Protein AF-A0A7Z9HSD8-F1 (afdb_monomer)

Solvent-accessible surface area (backbone atoms only — not comparable to full-atom values): 14715 Å² total; per-residue (Å²): 132,84,89,69,62,47,42,47,72,35,82,66,38,63,72,46,55,29,37,80,50,47,73,32,98,46,68,43,71,36,50,70,45,74,65,29,54,50,47,52,54,48,45,49,54,34,2,29,61,64,78,43,50,24,56,64,39,77,41,57,84,61,34,58,54,60,69,38,80,35,88,89,81,57,62,58,36,58,29,53,58,43,56,58,50,32,56,53,51,49,47,68,61,46,62,85,36,48,80,34,59,42,41,44,55,55,52,51,52,50,50,15,35,52,38,47,39,61,38,50,79,84,80,49,79,54,44,30,20,42,36,40,58,81,85,39,64,69,57,74,45,55,76,36,62,91,82,28,46,66,52,35,73,71,27,55,68,29,37,50,51,26,22,55,41,66,91,85,61,82,54,67,68,57,47,56,42,20,72,73,77,66,40,53,41,81,40,49,56,68,55,48,14,29,32,80,56,76,90,74,43,80,68,49,85,41,62,66,46,71,52,40,46,55,85,67,82,47,77,25,42,84,92,58,75,93,82,81,75,90,82,64,73,89,81,41,97,44,71,70,56,42,56,53,50,52,53,52,45,52,53,52,50,52,57,76,75,108

pLDDT: mean 93.79, std 7.95, range [47.88, 98.62]

Foldseek 3Di:
DLQFADEDEFPQFQVAAFADQAEDPAEAEQAQDPVSLVVLLVQLVCSRRPVHHRYPHYHQPNHDAFQPFDPPPTDTAQRCVLSVQLSVQLCVLRVVRHRHTHHSLSVLLNVQSVQSSVPRDVPDAHQYEYEYAPPPPCLLCCCPCVVHVPSNVVGNVNYAYAYQDDPPPDCPVQVVSCVVPNDDHYDPLVPLQQDDDVVVGGDRPNVQFPAAGSVRPDRDHVPDDDQDDDDDPVVDPDPVRRVVVVVVSVVVSVVVVD

Sequence (258 aa):
MLGVGVAFDCEGAGQVYVKNAETAGYTHQVEDSKEGWVDLVRVLLEAYVGNGKRPANIDYSQIRPIGSTINTFGGIAPGPGPLIECVKNIDTILEPRIGERITSTDITDLMNVIGKCVVSGGVRRTAELALGKTDDEEYLELKDPKLHEQKLRDWRWASNNSVLADIGINYDSIGMQTAKNGEPGYFWLENARAYGRMKDGVNDLDAKVMGTNPCAEQSLESFEVCNLVETFPSLHETLDEYLRTLKFAYLYAKTVTL

Structure (mmCIF, N/CA/C/O backbone):
data_AF-A0A7Z9HSD8-F1
#
_entry.id   AF-A0A7Z9HSD8-F1
#
loop_
_atom_site.group_PDB
_atom_site.id
_atom_site.type_symbol
_atom_site.label_atom_id
_atom_site.label_alt_id
_atom_site.label_comp_id
_atom_site.label_asym_id
_atom_site.label_entity_id
_atom_site.label_seq_id
_atom_site.pdbx_PDB_ins_code
_atom_site.Cartn_x
_atom_site.Cartn_y
_atom_site.Cartn_z
_atom_site.occupancy
_atom_site.B_iso_or_equiv
_atom_site.auth_seq_id
_atom_site.auth_comp_id
_atom_site.auth_asym_id
_atom_site.auth_atom_id
_atom_site.pdbx_PDB_model_num
ATOM 1 N N . MET A 1 1 ? 6.031 -3.607 6.081 1.00 79.00 1 MET A N 1
ATOM 2 C CA . MET A 1 1 ? 7.090 -3.661 7.129 1.00 79.00 1 MET A CA 1
ATOM 3 C C . MET A 1 1 ? 8.435 -4.263 6.683 1.00 79.00 1 MET A C 1
ATOM 5 O O . MET A 1 1 ? 9.347 -4.318 7.499 1.00 79.00 1 MET A O 1
ATOM 9 N N . LEU A 1 2 ? 8.615 -4.664 5.416 1.00 83.88 2 LEU A N 1
ATOM 10 C CA . LEU A 1 2 ? 9.884 -5.223 4.905 1.00 83.88 2 LEU A CA 1
ATOM 11 C C . LEU A 1 2 ? 10.744 -4.205 4.132 1.00 83.88 2 LEU A C 1
ATOM 13 O O . LEU A 1 2 ? 11.612 -4.593 3.365 1.00 83.88 2 LEU A O 1
ATOM 17 N N . GLY A 1 3 ? 10.488 -2.904 4.296 1.00 82.69 3 GLY A N 1
ATOM 18 C CA . GLY A 1 3 ? 11.203 -1.865 3.543 1.00 82.69 3 GLY A CA 1
ATOM 19 C C . GLY A 1 3 ? 10.904 -1.859 2.039 1.00 82.69 3 GLY A C 1
ATOM 20 O O . GLY A 1 3 ? 11.720 -1.368 1.270 1.00 82.69 3 GLY A O 1
ATOM 21 N N . VAL A 1 4 ? 9.755 -2.404 1.635 1.00 86.94 4 VAL A N 1
ATOM 22 C CA . VAL A 1 4 ? 9.283 -2.449 0.245 1.00 86.94 4 VAL A CA 1
ATOM 23 C C . VAL A 1 4 ? 8.123 -1.481 0.042 1.00 86.94 4 VAL A C 1
ATOM 25 O O . VAL A 1 4 ? 7.392 -1.196 0.995 1.00 86.94 4 VAL A O 1
ATOM 28 N N . GLY A 1 5 ? 7.961 -1.001 -1.190 1.00 92.44 5 GLY A N 1
ATOM 29 C CA . GLY A 1 5 ? 6.752 -0.307 -1.620 1.00 92.44 5 GLY A CA 1
ATOM 30 C C . GLY A 1 5 ? 5.678 -1.286 -2.093 1.00 92.44 5 GLY A C 1
ATOM 31 O O . GLY A 1 5 ? 6.006 -2.379 -2.553 1.00 92.44 5 GLY A O 1
ATOM 32 N N . VAL A 1 6 ? 4.411 -0.899 -1.967 1.00 95.44 6 VAL A N 1
ATOM 33 C CA . VAL A 1 6 ? 3.248 -1.738 -2.294 1.00 95.44 6 VAL A CA 1
ATOM 34 C C . VAL A 1 6 ? 2.216 -0.898 -3.032 1.00 95.44 6 VAL A C 1
ATOM 36 O O . VAL A 1 6 ? 1.823 0.154 -2.538 1.00 95.44 6 VAL A O 1
ATOM 39 N N . ALA A 1 7 ? 1.759 -1.350 -4.197 1.00 97.38 7 ALA A N 1
ATOM 40 C CA . ALA A 1 7 ? 0.514 -0.832 -4.748 1.00 97.38 7 ALA A CA 1
ATOM 41 C C . ALA A 1 7 ? -0.651 -1.725 -4.321 1.00 97.38 7 ALA A C 1
ATOM 43 O O . ALA A 1 7 ? -0.469 -2.925 -4.104 1.00 97.38 7 ALA A O 1
ATOM 44 N N . PHE A 1 8 ? -1.835 -1.142 -4.214 1.00 98.19 8 PHE A N 1
ATOM 45 C CA . PHE A 1 8 ? -3.061 -1.851 -3.875 1.00 98.19 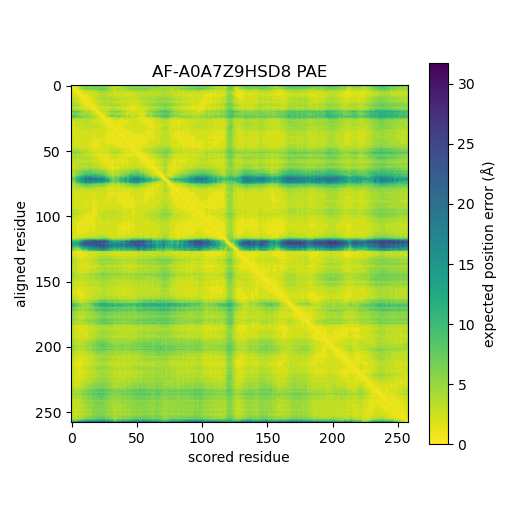8 PHE A CA 1
ATOM 46 C C . PHE A 1 8 ? -4.231 -1.283 -4.674 1.00 98.19 8 PHE A C 1
ATOM 48 O O . PHE A 1 8 ? -4.243 -0.097 -4.997 1.00 98.19 8 PHE A O 1
ATOM 55 N N . ASP A 1 9 ? -5.216 -2.122 -4.978 1.00 97.12 9 ASP A N 1
ATOM 56 C CA . ASP A 1 9 ? -6.464 -1.705 -5.612 1.00 97.12 9 ASP A CA 1
ATOM 57 C C . ASP A 1 9 ? -7.588 -1.461 -4.592 1.00 97.12 9 ASP A C 1
ATOM 59 O O . ASP A 1 9 ? -7.483 -1.798 -3.409 1.00 97.12 9 ASP A O 1
ATOM 63 N N . CYS A 1 10 ? -8.672 -0.851 -5.070 1.00 97.19 10 CYS A N 1
ATOM 64 C CA . CYS A 1 10 ? -9.888 -0.599 -4.301 1.00 97.19 10 CYS A CA 1
ATOM 65 C C . CYS A 1 10 ? -11.074 -1.490 -4.729 1.00 97.19 10 CYS A C 1
ATOM 67 O O . CYS A 1 10 ? -12.218 -1.157 -4.416 1.00 97.19 10 CYS A O 1
ATOM 69 N N . GLU A 1 11 ? -10.860 -2.619 -5.420 1.00 94.94 11 GLU A N 1
ATOM 70 C CA . GLU A 1 11 ? -11.948 -3.485 -5.926 1.00 94.94 11 GLU A CA 1
ATOM 71 C C . GLU A 1 11 ? -12.768 -4.148 -4.805 1.00 94.94 11 GLU A C 1
ATOM 73 O O . GLU A 1 11 ? -13.901 -4.587 -5.018 1.00 94.94 11 GLU A O 1
ATOM 78 N N . GLY A 1 12 ? -12.240 -4.164 -3.577 1.00 95.12 12 GLY A N 1
ATOM 79 C CA . GLY A 1 12 ? -12.982 -4.554 -2.375 1.00 95.12 12 GLY A CA 1
ATOM 80 C C . GLY A 1 12 ? -14.121 -3.597 -1.988 1.00 95.12 12 GLY A C 1
ATOM 81 O O . GLY A 1 12 ? -14.938 -3.941 -1.126 1.00 95.12 12 GLY A O 1
ATOM 82 N N . ALA A 1 13 ? -14.205 -2.411 -2.601 1.00 97.75 13 ALA A N 1
ATOM 83 C CA . ALA A 1 13 ? -15.258 -1.440 -2.330 1.00 97.75 13 ALA A CA 1
ATOM 84 C C . ALA A 1 13 ? -16.647 -2.055 -2.567 1.00 97.75 13 ALA A C 1
ATOM 86 O O . ALA A 1 13 ? -16.905 -2.755 -3.546 1.00 97.75 13 ALA A O 1
ATOM 87 N N . GLY A 1 14 ? -17.561 -1.823 -1.631 1.00 97.50 14 GLY A N 1
ATOM 88 C CA . GLY A 1 14 ? -18.915 -2.358 -1.667 1.00 97.50 14 GLY A CA 1
ATOM 89 C C . GLY A 1 14 ? -19.040 -3.835 -1.280 1.00 97.50 14 GLY A C 1
ATOM 90 O O . GLY A 1 14 ? -20.166 -4.296 -1.108 1.00 97.50 14 GLY A O 1
ATOM 91 N N . GLN A 1 15 ? -17.953 -4.594 -1.100 1.00 96.81 15 GLN A N 1
ATOM 92 C CA . GLN A 1 15 ? -18.040 -6.052 -0.919 1.00 96.81 15 GLN A CA 1
ATOM 93 C C . GLN A 1 15 ? -18.441 -6.470 0.502 1.00 96.81 15 GLN A C 1
ATOM 95 O O . GLN A 1 15 ? -19.193 -7.431 0.678 1.00 96.81 15 GLN A O 1
ATOM 100 N N . VAL A 1 16 ? -17.994 -5.734 1.524 1.00 96.38 16 VAL A N 1
ATOM 101 C CA . VAL A 1 16 ? -18.230 -6.072 2.937 1.00 96.38 16 VAL A CA 1
ATOM 102 C C . VAL A 1 16 ? -18.992 -4.974 3.671 1.00 96.38 16 VAL A C 1
ATOM 104 O O . VAL A 1 16 ? -18.810 -3.789 3.397 1.00 96.38 16 VAL A O 1
ATOM 107 N N . TYR A 1 17 ? -19.844 -5.383 4.615 1.00 97.94 17 TYR A N 1
ATOM 108 C CA . TYR A 1 17 ? -20.437 -4.478 5.599 1.00 97.94 17 TYR A CA 1
ATOM 109 C C . TYR A 1 17 ? -19.492 -4.315 6.780 1.00 97.94 17 TYR A C 1
ATOM 111 O O . TYR A 1 17 ? -19.031 -5.316 7.338 1.00 97.94 17 TYR A O 1
ATOM 119 N N . VAL A 1 18 ? -19.280 -3.073 7.202 1.00 98.31 18 VAL A N 1
ATOM 120 C CA . VAL A 1 18 ? -18.605 -2.785 8.463 1.00 98.31 18 VAL A CA 1
ATOM 121 C C . VAL A 1 18 ? -19.590 -3.061 9.594 1.00 98.31 18 VAL A C 1
ATOM 123 O O . VAL A 1 18 ? -20.719 -2.568 9.616 1.00 98.31 18 VAL A O 1
ATOM 126 N N . LYS A 1 19 ? -19.188 -3.906 10.532 1.00 97.44 19 LYS A N 1
ATOM 127 C CA . LYS A 1 19 ? -19.982 -4.329 11.681 1.00 97.44 19 LYS A CA 1
ATOM 128 C C . LYS A 1 19 ? -19.470 -3.653 12.939 1.00 97.44 19 LYS A C 1
ATOM 130 O O . LYS A 1 19 ? -18.294 -3.322 13.060 1.00 97.44 19 LYS A O 1
ATOM 135 N N . ASN A 1 20 ? -20.365 -3.515 13.910 1.00 96.38 20 ASN A N 1
ATOM 136 C CA . ASN A 1 20 ? -19.958 -3.164 15.258 1.00 96.38 20 ASN A CA 1
ATOM 137 C C . ASN A 1 20 ? -19.086 -4.293 15.829 1.00 96.38 20 ASN A C 1
ATOM 139 O O . ASN A 1 20 ? -19.559 -5.423 15.973 1.00 96.38 20 ASN A O 1
ATOM 143 N N . ALA A 1 21 ? -17.823 -3.996 16.123 1.00 93.62 21 ALA A N 1
ATOM 144 C CA . ALA A 1 21 ? -16.866 -4.980 16.600 1.00 93.62 21 ALA A CA 1
ATOM 145 C C . ALA A 1 21 ? -17.191 -5.389 18.048 1.00 93.62 21 ALA A C 1
ATOM 147 O O . ALA A 1 21 ? -16.989 -4.618 18.987 1.00 93.62 21 ALA A O 1
ATOM 148 N N . GLU A 1 22 ? -17.676 -6.617 18.251 1.00 94.81 22 GLU A N 1
ATOM 149 C CA . GLU A 1 22 ? -17.931 -7.131 19.599 1.00 94.81 22 GLU A CA 1
ATOM 150 C C . GLU A 1 22 ? -16.641 -7.170 20.422 1.00 94.81 22 GLU A C 1
ATOM 152 O O . GLU A 1 22 ? -15.632 -7.732 19.990 1.00 94.81 22 GLU A O 1
ATOM 157 N N . THR A 1 23 ? -16.681 -6.630 21.640 1.00 95.50 23 THR A N 1
ATOM 158 C CA . THR A 1 23 ? -15.547 -6.699 22.564 1.00 95.50 23 THR A CA 1
ATOM 159 C C . THR A 1 23 ? -15.421 -8.099 23.168 1.00 95.50 23 THR A C 1
ATOM 161 O O . THR A 1 23 ? -16.383 -8.689 23.662 1.00 95.50 23 THR A O 1
ATOM 164 N N . ALA A 1 24 ? -14.212 -8.643 23.143 1.00 95.12 24 ALA A N 1
ATOM 165 C CA . ALA A 1 24 ? -13.850 -9.901 23.766 1.00 95.12 24 ALA A CA 1
ATOM 166 C C . ALA A 1 24 ? -13.437 -9.701 25.228 1.00 95.12 24 ALA A C 1
ATOM 168 O O . ALA A 1 24 ? -12.957 -8.641 25.601 1.00 95.12 24 ALA A O 1
ATOM 169 N N . GLY A 1 25 ? -13.518 -10.749 26.049 1.00 96.44 25 GLY A N 1
ATOM 170 C CA . GLY A 1 25 ? -13.066 -10.705 27.447 1.00 96.44 25 GLY A CA 1
ATOM 171 C C . GLY A 1 25 ? -11.553 -10.868 27.658 1.00 96.44 25 GLY A C 1
ATOM 172 O O . GLY A 1 25 ? -11.140 -11.097 28.790 1.00 96.44 25 GLY A O 1
ATOM 173 N N . TYR A 1 26 ? -10.734 -10.822 26.601 1.00 97.19 26 TYR A N 1
ATOM 174 C CA . TYR A 1 26 ? -9.292 -11.084 26.674 1.00 97.19 26 TYR A CA 1
ATOM 175 C C . TYR A 1 26 ? -8.448 -9.842 26.357 1.00 97.19 26 TYR A C 1
ATOM 177 O O . TYR A 1 26 ? -8.906 -8.905 25.696 1.00 97.19 26 TYR A O 1
ATOM 185 N N . THR A 1 27 ? -7.194 -9.872 26.812 1.00 98.25 27 THR A N 1
ATOM 186 C CA . THR A 1 27 ? -6.146 -8.911 26.446 1.00 98.25 27 THR A CA 1
ATOM 187 C C . THR A 1 27 ? -5.282 -9.510 25.342 1.00 98.25 27 THR A C 1
ATOM 189 O O . THR A 1 27 ? -4.788 -10.625 25.497 1.00 98.25 27 THR A O 1
ATOM 192 N N . HIS A 1 28 ? -5.097 -8.790 24.239 1.00 98.25 28 HIS A N 1
ATOM 193 C CA . HIS A 1 28 ? -4.185 -9.192 23.170 1.00 98.25 28 HIS A CA 1
ATOM 194 C C . HIS A 1 28 ? -2.785 -8.655 23.468 1.00 98.25 28 HIS A C 1
ATOM 196 O O . HIS A 1 28 ? -2.592 -7.441 23.496 1.00 98.25 28 HIS A O 1
ATOM 202 N N . GLN A 1 29 ? -1.819 -9.538 23.704 1.00 98.50 29 GLN A N 1
ATOM 203 C CA . GLN A 1 29 ? -0.422 -9.150 23.881 1.00 98.50 29 GLN A CA 1
ATOM 204 C C . GLN A 1 29 ? 0.277 -9.109 22.525 1.00 98.50 29 GLN A C 1
ATOM 206 O O . GLN A 1 29 ? 0.301 -10.108 21.814 1.00 98.50 29 GLN A O 1
ATOM 211 N N . VAL A 1 30 ? 0.842 -7.955 22.177 1.00 98.25 30 VAL A N 1
ATOM 212 C CA . VAL A 1 30 ? 1.515 -7.753 20.892 1.00 98.25 30 VAL A CA 1
ATOM 213 C C . VAL A 1 30 ? 2.952 -8.238 20.995 1.00 98.25 30 VAL A C 1
ATOM 215 O O . VAL A 1 30 ? 3.726 -7.720 21.800 1.00 98.25 30 VAL A O 1
ATOM 218 N N . GLU A 1 31 ? 3.325 -9.206 20.165 1.00 97.19 31 GLU A N 1
ATOM 219 C CA . GLU A 1 31 ? 4.709 -9.672 20.086 1.00 97.19 31 GLU A CA 1
ATOM 220 C C . GLU A 1 31 ? 5.643 -8.586 19.519 1.00 97.19 31 GLU A C 1
ATOM 222 O O . GLU A 1 31 ? 5.265 -7.812 18.636 1.00 97.19 31 GLU A O 1
ATOM 227 N N . ASP A 1 32 ? 6.900 -8.554 19.979 1.00 94.25 32 ASP A N 1
ATOM 228 C CA . ASP A 1 32 ? 7.952 -7.656 19.468 1.00 94.25 32 ASP A CA 1
ATOM 229 C C . ASP A 1 32 ? 8.526 -8.132 18.123 1.00 94.25 32 ASP A C 1
ATOM 231 O O . ASP A 1 32 ? 9.725 -8.381 17.953 1.00 94.25 32 ASP A O 1
ATOM 235 N N . SER A 1 33 ? 7.636 -8.301 17.154 1.00 91.81 33 SER A N 1
ATOM 236 C CA . SER A 1 33 ? 7.922 -8.808 15.819 1.00 91.81 33 SER A CA 1
ATOM 237 C C . SER A 1 33 ? 7.069 -8.070 14.786 1.00 91.81 33 SER A C 1
ATOM 239 O O . SER A 1 33 ? 6.053 -7.452 15.109 1.00 91.81 33 SER A O 1
ATOM 241 N N . LYS A 1 34 ? 7.472 -8.123 13.511 1.00 90.38 34 LYS A N 1
ATOM 242 C CA . LYS A 1 34 ? 6.649 -7.542 12.430 1.00 90.38 34 LYS A CA 1
ATOM 243 C C . LYS A 1 34 ? 5.333 -8.305 12.336 1.00 90.38 34 LYS A C 1
ATOM 245 O O . LYS A 1 34 ? 4.287 -7.729 12.086 1.00 90.38 34 LYS A O 1
ATOM 250 N N . GLU A 1 35 ? 5.420 -9.605 12.550 1.00 94.62 35 GLU A N 1
ATOM 251 C CA . GLU A 1 35 ? 4.345 -10.572 12.497 1.00 94.62 35 GLU A CA 1
ATOM 252 C C . GLU A 1 35 ? 3.311 -10.287 13.600 1.00 94.62 35 GLU A C 1
ATOM 254 O O . GLU A 1 35 ? 2.126 -10.244 13.297 1.00 94.62 35 GLU A O 1
ATOM 259 N N . GLY A 1 36 ? 3.742 -9.946 14.821 1.00 96.44 36 GLY A N 1
ATOM 260 C CA . GLY A 1 36 ? 2.855 -9.514 15.908 1.00 96.44 36 GLY A CA 1
ATOM 261 C C . GLY A 1 36 ? 2.132 -8.197 15.617 1.00 96.44 36 GLY A C 1
ATOM 262 O O . GLY A 1 36 ? 0.947 -8.056 15.912 1.00 96.44 36 GLY A O 1
ATOM 263 N N . TRP A 1 37 ? 2.809 -7.241 14.971 1.00 95.88 37 TRP A N 1
ATOM 264 C CA . TRP A 1 37 ? 2.178 -5.993 14.525 1.00 95.88 37 TRP A CA 1
ATOM 265 C C . TRP A 1 37 ? 1.126 -6.249 13.433 1.00 95.88 37 TRP A C 1
ATOM 267 O O . TRP A 1 37 ? 0.039 -5.675 13.491 1.00 95.88 37 TRP A O 1
ATOM 277 N N . VAL A 1 38 ? 1.424 -7.121 12.457 1.00 96.50 38 VAL A N 1
ATOM 278 C CA . VAL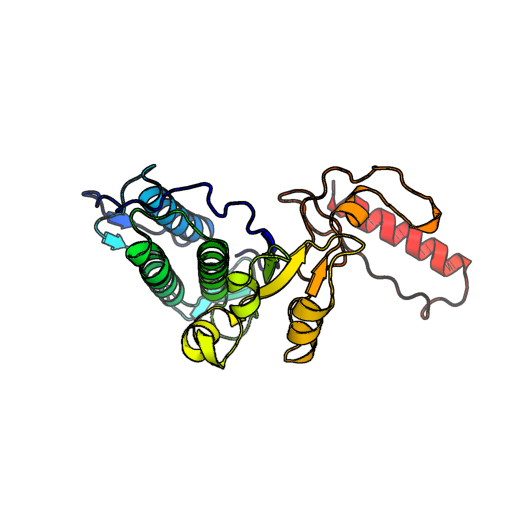 A 1 38 ? 0.450 -7.549 11.432 1.00 96.50 38 VAL A CA 1
ATOM 279 C C . VAL A 1 38 ? -0.732 -8.265 12.080 1.00 96.50 38 VAL A C 1
ATOM 281 O O . VAL A 1 38 ? -1.875 -8.000 11.710 1.00 96.50 38 VAL A O 1
ATOM 284 N N . ASP A 1 39 ? -0.473 -9.147 13.045 1.00 98.31 39 ASP A N 1
ATOM 285 C CA . ASP A 1 39 ? -1.513 -9.934 13.698 1.00 98.31 39 ASP A CA 1
ATOM 286 C C . ASP A 1 39 ? -2.517 -9.055 14.443 1.00 98.31 39 ASP A C 1
ATOM 288 O O . ASP A 1 39 ? -3.723 -9.244 14.289 1.00 98.31 39 ASP A O 1
ATOM 292 N N . LEU A 1 40 ? -2.041 -8.032 15.161 1.00 98.25 40 LEU A N 1
ATOM 293 C CA . LEU A 1 40 ? -2.927 -7.074 15.812 1.00 98.25 40 LEU A CA 1
ATOM 294 C C . LEU A 1 40 ? -3.842 -6.380 14.793 1.00 98.25 40 LEU A C 1
ATOM 296 O O . LEU A 1 40 ? -5.056 -6.366 14.980 1.00 98.25 40 LEU A O 1
ATOM 300 N N . VAL A 1 41 ? -3.283 -5.828 13.709 1.00 98.06 41 VAL A N 1
ATOM 301 C CA . VAL A 1 41 ? -4.077 -5.149 12.668 1.00 98.06 41 VAL A CA 1
ATOM 302 C C . VAL A 1 41 ? -5.110 -6.106 12.070 1.00 98.06 41 VAL A C 1
ATOM 304 O O . VAL A 1 41 ? -6.283 -5.751 11.965 1.00 98.06 41 VAL A O 1
ATOM 307 N N . ARG A 1 42 ? -4.710 -7.346 11.760 1.00 98.31 42 ARG A N 1
ATOM 308 C CA . ARG A 1 42 ? -5.610 -8.405 11.284 1.00 98.31 42 ARG A CA 1
ATOM 309 C C . ARG A 1 42 ? -6.757 -8.648 12.265 1.00 98.31 42 ARG A C 1
ATOM 311 O O . ARG A 1 42 ? -7.909 -8.624 11.852 1.00 98.31 42 ARG A O 1
ATOM 318 N N . VAL A 1 43 ? -6.469 -8.846 13.554 1.00 98.25 43 VAL A N 1
ATOM 319 C CA . VAL A 1 43 ? -7.487 -9.088 14.594 1.00 98.25 43 VAL A CA 1
ATOM 320 C C . VAL A 1 43 ? -8.511 -7.952 14.659 1.00 98.25 43 VAL A C 1
ATOM 322 O O . VAL A 1 43 ? -9.707 -8.219 14.796 1.00 98.25 43 VAL A O 1
ATOM 325 N N . LEU A 1 44 ? -8.069 -6.699 14.539 1.00 98.25 44 LEU A N 1
ATOM 326 C CA . LEU A 1 44 ? -8.967 -5.544 14.548 1.00 98.25 44 LEU A CA 1
ATOM 327 C C . LEU A 1 44 ? -9.862 -5.504 13.308 1.00 98.25 44 LEU A C 1
ATOM 329 O O . LEU A 1 44 ? -11.077 -5.364 13.443 1.00 98.25 44 LEU A O 1
ATOM 333 N N . LEU A 1 45 ? -9.287 -5.673 12.115 1.00 98.00 45 LEU A N 1
ATOM 334 C CA . LEU A 1 45 ? -10.046 -5.666 10.862 1.00 98.00 45 LEU A CA 1
ATOM 335 C C . LEU A 1 45 ? -11.049 -6.830 10.795 1.00 98.00 45 LEU A C 1
ATOM 337 O O . LEU A 1 45 ? -12.208 -6.613 10.446 1.00 98.00 45 LEU A O 1
ATOM 341 N N . GLU A 1 46 ? -10.655 -8.037 11.217 1.00 98.12 46 GLU A N 1
ATOM 342 C CA . GLU A 1 46 ? -11.545 -9.209 11.298 1.00 98.12 46 GLU A CA 1
ATOM 343 C C . GLU A 1 46 ? -12.731 -8.970 12.248 1.00 98.12 46 GLU A C 1
ATOM 345 O O . GLU A 1 46 ? -13.849 -9.429 11.992 1.00 98.12 46 GLU A O 1
ATOM 350 N N . ALA A 1 47 ? -12.527 -8.217 13.335 1.00 97.94 47 ALA A N 1
ATOM 351 C CA . ALA A 1 47 ? -13.609 -7.842 14.241 1.00 97.94 47 ALA A CA 1
ATOM 352 C C . ALA A 1 47 ? -14.621 -6.896 13.569 1.00 97.94 47 ALA A C 1
ATOM 354 O O . ALA A 1 47 ? -15.828 -7.098 13.713 1.00 97.94 47 ALA A O 1
ATOM 355 N N . TYR A 1 48 ? -14.153 -5.930 12.771 1.00 97.94 48 TYR A N 1
ATOM 356 C CA . TYR A 1 48 ? -15.015 -5.016 12.010 1.00 97.94 48 TYR A CA 1
ATOM 357 C C . TYR A 1 48 ? -15.762 -5.679 10.846 1.00 97.94 48 TYR A C 1
ATOM 359 O O . TYR A 1 48 ? -16.722 -5.103 10.346 1.00 97.94 48 TYR A O 1
ATOM 367 N N . VAL A 1 49 ? -15.408 -6.900 10.438 1.00 96.50 49 VAL A N 1
ATOM 368 C CA . VAL A 1 49 ? -16.203 -7.696 9.475 1.00 96.50 49 VAL A CA 1
ATOM 369 C C . VAL A 1 49 ? -16.975 -8.846 10.141 1.00 96.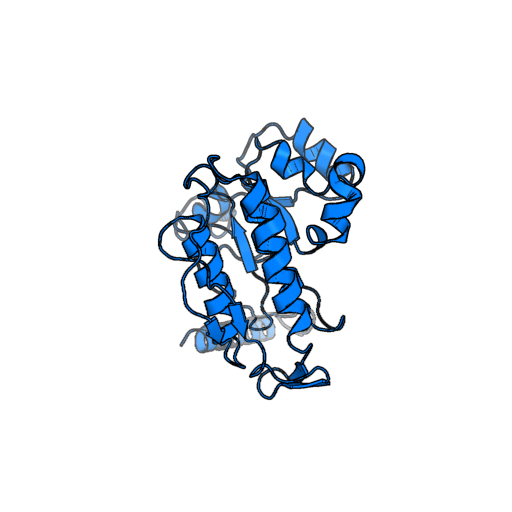50 49 VAL A C 1
ATOM 371 O O . VAL A 1 49 ? -17.749 -9.562 9.495 1.00 96.50 49 VAL A O 1
ATOM 374 N N . GLY A 1 50 ? -16.872 -8.972 11.468 1.00 95.69 50 GLY A N 1
ATOM 375 C CA . GLY A 1 50 ? -17.592 -9.950 12.291 1.00 95.69 50 GLY A CA 1
ATOM 376 C C . GLY A 1 50 ? -17.074 -11.382 12.184 1.00 95.69 50 GLY A C 1
ATOM 377 O O . GLY A 1 50 ? -17.826 -12.314 12.459 1.00 95.69 50 GLY A O 1
ATOM 378 N N . ASN A 1 51 ? -15.816 -11.551 11.789 1.00 96.44 51 ASN A N 1
ATOM 379 C CA . ASN A 1 51 ? -15.103 -12.830 11.793 1.00 96.44 51 ASN A CA 1
ATOM 380 C C . ASN A 1 51 ? -14.306 -13.044 13.091 1.00 96.44 51 ASN A C 1
ATOM 382 O O . ASN A 1 51 ? -13.669 -14.078 13.287 1.00 96.44 51 ASN A O 1
ATOM 386 N N . GLY A 1 52 ? -14.336 -12.066 13.993 1.00 95.69 52 GLY A N 1
ATOM 387 C CA . GLY A 1 52 ? -13.648 -12.109 15.269 1.00 95.69 52 GLY A CA 1
ATOM 388 C C . GLY A 1 52 ? -14.247 -11.127 16.264 1.00 95.69 52 GLY A C 1
ATOM 389 O O . GLY A 1 52 ? -15.260 -10.478 16.007 1.00 95.69 52 GLY A O 1
ATOM 390 N N . LYS A 1 53 ? -13.597 -11.029 17.421 1.00 96.88 53 LYS A N 1
ATOM 391 C CA . LYS A 1 53 ? -13.937 -10.066 18.466 1.00 96.88 53 LYS A CA 1
ATOM 392 C C . LYS A 1 53 ? -12.747 -9.164 18.724 1.00 96.88 53 LYS A C 1
ATOM 394 O O . LYS A 1 53 ? -11.610 -9.642 18.767 1.00 96.88 53 LYS A O 1
ATOM 399 N N . ARG A 1 54 ? -13.019 -7.885 18.954 1.00 97.19 54 ARG A N 1
ATOM 400 C CA . ARG A 1 54 ? -12.007 -6.902 19.323 1.00 97.19 54 ARG A CA 1
ATOM 401 C C . ARG A 1 54 ? -11.513 -7.193 20.746 1.00 97.19 54 ARG A C 1
ATOM 403 O O . ARG A 1 54 ? -12.351 -7.331 21.633 1.00 97.19 54 ARG A O 1
ATOM 410 N N . PRO A 1 55 ? -10.202 -7.275 21.013 1.00 97.69 55 PRO A N 1
ATOM 411 C CA . PRO A 1 55 ? -9.685 -7.441 22.373 1.00 97.69 55 PRO A CA 1
ATOM 412 C C . PRO A 1 55 ? -10.197 -6.342 23.320 1.00 97.69 55 PRO A C 1
ATOM 414 O O . PRO A 1 55 ? -10.304 -5.187 22.909 1.00 97.69 55 PRO A O 1
ATOM 417 N N . ALA A 1 56 ? -10.475 -6.668 24.589 1.00 96.94 56 ALA A N 1
ATOM 418 C CA . ALA A 1 56 ? -10.833 -5.653 25.591 1.00 96.94 56 ALA A CA 1
ATOM 419 C C . ALA A 1 56 ? -9.667 -4.703 25.869 1.00 96.94 56 ALA A C 1
ATOM 421 O O . ALA A 1 56 ? -9.868 -3.511 26.079 1.00 96.94 56 ALA A O 1
ATOM 422 N N . ASN A 1 57 ? -8.448 -5.243 25.868 1.00 97.69 57 ASN A N 1
ATOM 423 C CA . ASN A 1 57 ? -7.220 -4.482 26.041 1.00 97.69 57 ASN A CA 1
ATOM 424 C C . ASN A 1 57 ? -6.170 -4.967 25.043 1.00 97.69 57 ASN A C 1
ATOM 426 O O . ASN A 1 57 ? -6.172 -6.133 24.639 1.00 97.69 57 ASN A O 1
ATOM 430 N N . ILE A 1 58 ? -5.239 -4.083 24.699 1.00 98.44 58 ILE A N 1
ATOM 431 C CA . ILE A 1 58 ? -4.057 -4.416 23.905 1.00 98.44 58 ILE A CA 1
ATOM 432 C C . ILE A 1 58 ? -2.832 -4.124 24.773 1.00 98.44 58 ILE A C 1
ATOM 434 O O . ILE A 1 58 ? -2.656 -3.000 25.245 1.00 98.44 58 ILE A O 1
ATOM 438 N N . ASP A 1 59 ? -2.018 -5.146 25.018 1.00 98.25 59 ASP A N 1
ATOM 439 C CA . ASP A 1 59 ? -0.784 -5.062 25.792 1.00 98.25 59 ASP A CA 1
ATOM 440 C C . ASP A 1 59 ? 0.419 -4.915 24.850 1.00 98.25 59 ASP A C 1
ATOM 442 O O . ASP A 1 59 ? 0.795 -5.849 24.144 1.00 98.25 59 ASP A O 1
ATOM 446 N N . TYR A 1 60 ? 1.031 -3.730 24.864 1.00 98.06 60 TYR A N 1
ATOM 447 C CA . TYR A 1 60 ? 2.216 -3.389 24.070 1.00 98.06 60 TYR A CA 1
ATOM 448 C C . TYR A 1 60 ? 3.533 -3.577 24.844 1.00 98.06 60 TYR A C 1
ATOM 450 O O . TYR A 1 60 ? 4.587 -3.185 24.347 1.00 98.06 60 TYR A O 1
ATOM 458 N N . SER A 1 61 ? 3.497 -4.126 26.065 1.00 97.25 61 SER A N 1
ATOM 459 C CA . SER A 1 61 ? 4.652 -4.183 26.977 1.00 97.25 61 SER A CA 1
ATOM 460 C C . SER A 1 61 ? 5.849 -4.966 26.441 1.00 97.25 61 SER A C 1
ATOM 462 O O . SER A 1 61 ? 6.973 -4.719 26.874 1.00 97.25 61 SER A O 1
ATOM 464 N N . GLN A 1 62 ? 5.623 -5.893 25.507 1.00 96.62 62 GLN A N 1
ATOM 465 C CA . GLN A 1 62 ? 6.698 -6.665 24.889 1.00 96.62 62 GLN A CA 1
ATOM 466 C C . GLN A 1 62 ? 7.436 -5.878 23.802 1.00 96.62 62 GLN A C 1
ATOM 468 O O . GLN A 1 62 ? 8.598 -6.175 23.541 1.00 96.62 62 GLN A O 1
ATOM 473 N N . ILE A 1 63 ? 6.807 -4.866 23.191 1.00 95.44 63 ILE A N 1
ATOM 474 C CA . ILE A 1 63 ? 7.410 -4.099 22.096 1.00 95.44 63 ILE A CA 1
ATOM 475 C C . ILE A 1 63 ? 8.616 -3.320 22.613 1.00 95.44 63 ILE A C 1
ATOM 477 O O . ILE A 1 63 ? 8.523 -2.548 23.573 1.00 95.44 63 ILE A O 1
ATOM 481 N N . ARG A 1 64 ? 9.750 -3.473 21.925 1.00 93.69 64 ARG A N 1
ATOM 482 C CA . ARG A 1 64 ? 10.996 -2.790 22.282 1.00 93.69 64 ARG A CA 1
ATOM 483 C C . ARG A 1 64 ? 10.808 -1.267 22.329 1.00 93.69 64 ARG A C 1
ATOM 485 O O . ARG A 1 64 ? 10.108 -0.708 21.482 1.00 93.69 64 ARG A O 1
ATOM 492 N N . PRO A 1 65 ? 11.461 -0.559 23.265 1.00 93.44 65 PRO A N 1
ATOM 493 C CA . PRO A 1 65 ? 11.306 0.884 23.397 1.00 93.44 65 PRO A CA 1
ATOM 494 C C . PRO A 1 65 ? 11.889 1.646 22.201 1.00 93.44 65 PRO A C 1
ATOM 496 O O . PRO A 1 65 ? 12.702 1.123 21.428 1.00 93.44 65 PRO A O 1
ATOM 499 N N . ILE A 1 66 ? 11.500 2.917 22.080 1.00 91.12 66 ILE A N 1
ATOM 500 C CA . ILE A 1 66 ? 12.063 3.844 21.095 1.00 91.12 66 ILE A CA 1
ATOM 501 C C . ILE A 1 66 ? 13.591 3.919 21.218 1.00 91.12 66 ILE A C 1
ATOM 503 O O . ILE A 1 66 ? 14.135 3.950 22.320 1.00 91.12 66 ILE A O 1
ATOM 507 N N . GLY A 1 67 ? 14.288 3.927 20.083 1.00 87.56 67 GLY A N 1
ATOM 508 C CA . GLY A 1 67 ? 15.752 3.970 20.039 1.00 87.56 67 GLY A CA 1
ATOM 509 C C . GLY A 1 67 ? 16.435 2.598 20.080 1.00 87.56 67 GLY A C 1
ATOM 510 O O . GLY A 1 67 ? 17.631 2.526 19.812 1.00 87.56 67 GLY A O 1
ATOM 511 N N . SER A 1 68 ? 15.706 1.506 20.349 1.00 90.25 68 SER A N 1
ATOM 512 C CA . SER A 1 68 ? 16.269 0.144 20.313 1.00 90.25 68 SER A CA 1
ATOM 513 C C . SER A 1 68 ? 16.733 -0.244 18.908 1.00 90.25 68 SER A C 1
ATOM 515 O O . SER A 1 68 ? 16.085 0.104 17.925 1.00 90.25 68 SER A O 1
ATOM 517 N N . THR A 1 69 ? 17.799 -1.032 18.786 1.00 85.50 69 THR A N 1
ATOM 518 C CA . THR A 1 69 ? 18.316 -1.468 17.479 1.00 85.50 69 THR A CA 1
ATOM 519 C C . THR A 1 69 ? 17.353 -2.423 16.756 1.00 85.50 69 THR A C 1
ATOM 521 O O . THR A 1 69 ? 16.734 -3.304 17.365 1.00 85.50 69 THR A O 1
ATOM 524 N N . ILE A 1 70 ? 17.255 -2.291 15.430 1.00 81.94 70 ILE A N 1
ATOM 525 C CA . ILE A 1 70 ? 16.572 -3.255 14.555 1.00 81.94 70 ILE A CA 1
ATOM 526 C C . ILE A 1 70 ? 17.627 -4.126 13.859 1.00 81.94 70 ILE A C 1
ATOM 528 O O . ILE A 1 70 ? 18.314 -3.672 12.948 1.00 81.94 70 ILE A O 1
ATOM 532 N N . ASN A 1 71 ? 17.740 -5.392 14.272 1.00 74.81 71 ASN A N 1
ATOM 533 C CA . ASN A 1 71 ? 18.821 -6.287 13.831 1.00 74.81 71 ASN A CA 1
ATOM 534 C C . ASN A 1 71 ? 18.774 -6.656 12.339 1.00 74.81 71 ASN A C 1
ATOM 536 O O . ASN A 1 71 ? 19.815 -6.888 11.740 1.00 74.81 71 ASN A O 1
ATOM 540 N N . THR A 1 72 ? 17.585 -6.745 11.741 1.00 71.06 72 THR A N 1
ATOM 541 C CA . THR A 1 72 ? 17.411 -7.273 10.376 1.00 71.06 72 THR A CA 1
ATOM 542 C C . THR A 1 72 ? 17.555 -6.212 9.289 1.00 71.06 72 THR A C 1
ATOM 544 O O . THR A 1 72 ? 18.175 -6.465 8.266 1.00 71.06 72 THR A O 1
ATOM 547 N N . PHE A 1 73 ? 16.991 -5.024 9.511 1.00 65.50 73 PHE A N 1
ATOM 548 C CA . PHE A 1 73 ? 16.929 -3.939 8.521 1.00 65.50 73 PHE A CA 1
ATOM 549 C C . PHE A 1 73 ? 17.837 -2.748 8.853 1.00 65.50 73 PHE A C 1
ATOM 551 O O . PHE A 1 73 ? 17.845 -1.759 8.119 1.00 65.50 73 PHE A O 1
ATOM 558 N N . GLY A 1 74 ? 18.558 -2.808 9.976 1.00 69.69 74 GLY A N 1
ATOM 559 C CA . GLY A 1 74 ? 19.283 -1.665 10.519 1.00 69.69 74 GLY A CA 1
ATOM 560 C C . GLY A 1 74 ? 18.357 -0.530 10.983 1.00 69.69 74 GLY A C 1
ATOM 561 O O . GLY A 1 74 ? 17.149 -0.510 10.727 1.00 69.69 74 GLY A O 1
ATOM 562 N N . GLY A 1 75 ? 18.943 0.446 11.676 1.00 79.00 75 GLY A N 1
ATOM 563 C CA . GLY A 1 75 ? 18.231 1.598 12.230 1.00 79.00 75 GLY A CA 1
ATOM 564 C C . GLY A 1 75 ? 17.682 1.373 13.640 1.00 79.00 75 GLY A C 1
ATOM 565 O O . GLY A 1 75 ? 18.036 0.410 14.326 1.00 79.00 75 GLY A O 1
ATOM 566 N N . ILE A 1 76 ? 16.835 2.309 14.067 1.00 85.75 76 ILE A N 1
ATOM 567 C CA . ILE A 1 76 ? 16.264 2.373 15.414 1.00 85.75 76 ILE A CA 1
ATOM 568 C C . ILE A 1 76 ? 14.754 2.134 15.391 1.00 85.75 76 ILE A C 1
ATOM 570 O O . ILE A 1 76 ? 14.055 2.542 14.465 1.00 85.75 76 ILE A O 1
ATOM 574 N N . ALA A 1 77 ? 14.254 1.473 16.427 1.00 87.81 77 ALA A N 1
ATOM 575 C CA . ALA A 1 77 ? 12.845 1.194 16.620 1.00 87.81 77 ALA A CA 1
ATOM 576 C C . ALA A 1 77 ? 12.088 2.466 17.035 1.00 87.81 77 ALA A C 1
ATOM 578 O O . ALA A 1 77 ? 12.615 3.259 17.821 1.00 87.81 77 ALA A O 1
ATOM 579 N N . PRO A 1 78 ? 10.838 2.650 16.577 1.00 88.06 78 PRO A N 1
ATOM 580 C CA . PRO A 1 78 ? 9.992 3.768 17.003 1.00 88.06 78 PRO A CA 1
ATOM 581 C C . PRO A 1 78 ? 9.380 3.599 18.399 1.00 88.06 78 PRO A C 1
ATOM 583 O O . PRO A 1 78 ? 8.749 4.526 18.902 1.00 88.06 78 PRO A O 1
ATOM 586 N N . GLY A 1 79 ? 9.499 2.417 19.006 1.00 91.69 79 GLY A N 1
ATOM 587 C CA . GLY A 1 79 ? 8.636 2.030 20.119 1.00 91.69 79 GLY A CA 1
ATOM 588 C C . GLY A 1 79 ? 7.209 1.681 19.666 1.00 91.69 79 GLY A C 1
ATOM 589 O O . GLY A 1 79 ? 6.930 1.630 18.468 1.00 91.69 79 GLY A O 1
ATOM 590 N N . PRO A 1 80 ? 6.279 1.456 20.608 1.00 94.94 80 PRO A N 1
ATOM 591 C CA . PRO A 1 80 ? 4.902 1.054 20.297 1.00 94.94 80 PRO A CA 1
ATOM 592 C C . PRO A 1 80 ? 4.011 2.201 19.789 1.00 94.94 80 PRO A C 1
ATOM 594 O O . PRO A 1 80 ? 2.905 1.953 19.316 1.00 94.94 80 PRO A O 1
ATOM 597 N N . GLY A 1 81 ? 4.467 3.456 19.892 1.00 94.62 81 GLY A N 1
ATOM 598 C CA . GLY A 1 81 ? 3.674 4.658 19.607 1.00 94.62 81 GLY A CA 1
ATOM 599 C C . GLY A 1 81 ? 2.956 4.648 18.249 1.00 94.62 81 GLY A C 1
ATOM 600 O O . GLY A 1 81 ? 1.738 4.824 18.239 1.00 94.62 81 GLY A O 1
ATOM 601 N N . PRO A 1 82 ? 3.651 4.389 17.123 1.00 93.19 82 PRO A N 1
ATOM 602 C CA . PRO A 1 82 ? 3.006 4.346 15.811 1.00 93.19 82 PRO A CA 1
ATOM 603 C C . PRO A 1 82 ? 1.923 3.273 15.694 1.00 93.19 82 PRO A C 1
ATOM 605 O O . PRO A 1 82 ? 0.893 3.521 15.077 1.00 93.19 82 PRO A O 1
ATOM 608 N N . LEU A 1 83 ? 2.115 2.106 16.319 1.00 95.62 83 LEU A N 1
ATOM 609 C CA . LEU A 1 83 ? 1.110 1.043 16.306 1.00 95.62 83 LEU A CA 1
ATOM 610 C C . LEU A 1 83 ? -0.123 1.437 17.124 1.00 95.62 83 LEU A C 1
ATOM 612 O O . LEU A 1 83 ? -1.245 1.238 16.673 1.00 95.62 83 LEU A O 1
ATOM 616 N N . ILE A 1 84 ? 0.072 2.066 18.286 1.00 97.12 84 ILE A N 1
ATOM 617 C CA . ILE A 1 84 ? -1.029 2.604 19.100 1.00 97.12 84 ILE A CA 1
ATOM 618 C C . ILE A 1 84 ? -1.835 3.641 18.305 1.00 97.12 84 ILE A C 1
ATOM 620 O O . ILE A 1 84 ? -3.063 3.662 18.381 1.00 97.12 84 ILE A O 1
ATOM 624 N N . GLU A 1 85 ? -1.160 4.512 17.555 1.00 96.31 85 GLU A N 1
ATOM 625 C CA . GLU A 1 85 ? -1.814 5.499 16.692 1.00 96.31 85 GLU A CA 1
ATOM 626 C C . GLU A 1 85 ? -2.549 4.837 15.517 1.00 96.31 85 GLU A C 1
ATOM 628 O O . GLU A 1 85 ? -3.685 5.204 15.225 1.00 96.31 85 GLU A O 1
ATOM 633 N N . CYS A 1 86 ? -1.945 3.822 14.894 1.00 97.00 86 CYS A N 1
ATOM 634 C CA . CYS A 1 86 ? -2.556 3.024 13.832 1.00 97.00 86 CYS A CA 1
ATOM 635 C C . CYS A 1 86 ? -3.896 2.427 14.274 1.00 97.00 86 CYS A C 1
ATOM 637 O O . CYS A 1 86 ? -4.905 2.632 13.606 1.00 97.00 86 CYS A O 1
ATOM 639 N N . VAL A 1 87 ? -3.931 1.783 15.447 1.00 98.00 87 VAL A N 1
ATOM 640 C CA . VAL A 1 87 ? -5.161 1.219 16.026 1.00 98.00 87 VAL A CA 1
ATOM 641 C C . VAL A 1 87 ? -6.252 2.282 16.170 1.00 98.00 87 VAL A C 1
ATOM 643 O O . VAL A 1 87 ? -7.375 2.070 15.725 1.00 98.00 87 VAL A O 1
ATOM 646 N N . LYS A 1 88 ? -5.919 3.453 16.726 1.00 97.94 88 LYS A N 1
ATOM 647 C CA . LYS A 1 88 ? -6.886 4.551 16.896 1.00 97.94 88 LYS A CA 1
ATOM 648 C C . LYS A 1 88 ? -7.421 5.077 15.565 1.00 97.94 88 LYS A C 1
ATOM 650 O O . LYS A 1 88 ? -8.598 5.418 15.468 1.00 97.94 88 LYS A O 1
ATOM 655 N N . ASN A 1 89 ? -6.566 5.171 14.551 1.00 98.12 89 ASN A N 1
ATOM 656 C CA . ASN A 1 89 ? -6.966 5.667 13.239 1.00 98.12 89 ASN A CA 1
ATOM 657 C C . ASN A 1 89 ? -7.840 4.648 12.494 1.00 98.12 89 ASN A C 1
ATOM 659 O O . ASN A 1 89 ? -8.800 5.056 11.850 1.00 98.12 89 ASN A O 1
ATOM 663 N N . ILE A 1 90 ? -7.574 3.342 12.639 1.00 98.44 90 ILE A N 1
ATOM 664 C CA . ILE A 1 90 ? -8.468 2.283 12.139 1.00 98.44 90 ILE A CA 1
ATOM 665 C C . ILE A 1 90 ? -9.870 2.455 12.737 1.00 98.44 90 ILE A C 1
ATOM 667 O O . ILE A 1 90 ? -10.848 2.462 11.993 1.00 98.44 90 ILE A O 1
ATOM 671 N N . ASP A 1 91 ? -9.968 2.668 14.052 1.00 97.56 91 ASP A N 1
ATOM 672 C CA . ASP A 1 91 ? -11.256 2.887 14.724 1.00 97.56 91 ASP A CA 1
ATOM 673 C C . ASP A 1 91 ? -11.941 4.163 14.212 1.00 97.56 91 ASP A C 1
ATOM 675 O O . ASP A 1 91 ? -13.118 4.151 13.863 1.00 97.56 91 ASP A O 1
ATOM 679 N N . THR A 1 92 ? -11.174 5.249 14.072 1.00 97.88 92 THR A N 1
ATOM 680 C CA . THR A 1 92 ? -11.659 6.537 13.546 1.00 97.88 92 THR A CA 1
ATOM 681 C C . THR A 1 92 ? -12.238 6.409 12.134 1.00 97.88 92 THR A C 1
ATOM 683 O O . THR A 1 92 ? -13.188 7.115 11.795 1.00 97.88 92 THR A O 1
ATOM 686 N N . ILE A 1 93 ? -11.675 5.524 11.306 1.00 98.00 93 ILE A N 1
ATOM 687 C CA . ILE A 1 93 ? -12.160 5.258 9.949 1.00 98.00 93 ILE A CA 1
ATOM 688 C C . ILE A 1 93 ? -13.395 4.355 9.980 1.00 98.00 93 ILE A C 1
ATOM 690 O O . ILE A 1 93 ? -14.368 4.654 9.298 1.00 98.00 93 ILE A O 1
ATOM 694 N N . LEU A 1 94 ? -13.379 3.265 10.753 1.00 98.19 94 LEU A N 1
ATOM 695 C CA . LEU A 1 94 ? -14.384 2.202 10.644 1.00 98.19 94 LEU A CA 1
ATOM 696 C C . LEU A 1 94 ? -15.605 2.375 11.554 1.00 98.19 94 LEU A C 1
ATOM 698 O O . LEU A 1 94 ? -16.696 1.957 11.172 1.00 98.19 94 LEU A O 1
ATOM 702 N N . GLU A 1 95 ? -15.483 3.000 12.728 1.00 97.56 95 GLU A N 1
ATOM 703 C CA . GLU A 1 95 ? -16.631 3.208 13.627 1.00 97.56 95 GLU A CA 1
ATOM 704 C C . GLU A 1 95 ? -17.772 4.015 12.979 1.00 97.56 95 GLU A C 1
ATOM 706 O O . GLU A 1 95 ? -18.924 3.584 13.080 1.00 97.56 95 GLU A O 1
ATOM 711 N N . PRO A 1 96 ? -17.513 5.120 12.249 1.00 97.62 96 PRO A N 1
ATOM 712 C CA . PRO A 1 96 ? -18.575 5.857 11.564 1.00 97.62 96 PRO A CA 1
ATOM 713 C C . PRO A 1 96 ? -19.230 5.075 10.420 1.00 97.62 96 PRO A C 1
ATOM 715 O O . PRO A 1 96 ? -20.295 5.466 9.957 1.00 97.62 96 PRO A O 1
ATOM 718 N N . ARG A 1 97 ? -18.597 3.992 9.949 1.00 97.69 97 ARG A N 1
ATOM 719 C CA . ARG A 1 97 ? -19.067 3.172 8.824 1.00 97.69 97 ARG A CA 1
ATOM 720 C C . ARG A 1 97 ? -19.919 1.983 9.276 1.00 97.69 97 ARG A C 1
ATOM 722 O O . ARG A 1 97 ? -20.358 1.208 8.433 1.00 97.69 97 ARG A O 1
ATOM 729 N N . ILE A 1 98 ? -20.161 1.797 10.579 1.00 98.25 98 ILE A N 1
ATOM 730 C CA . ILE A 1 98 ? -20.942 0.662 11.097 1.00 98.25 98 ILE A CA 1
ATOM 731 C C . ILE A 1 98 ? -22.330 0.605 10.440 1.00 98.25 98 ILE A C 1
ATOM 733 O O . ILE A 1 98 ? -23.112 1.549 10.500 1.00 98.25 98 ILE A O 1
ATOM 737 N N . GLY A 1 99 ? -22.659 -0.553 9.867 1.00 98.00 99 GLY A N 1
ATOM 738 C CA . GLY A 1 99 ? -23.903 -0.794 9.136 1.00 98.00 99 GLY A CA 1
ATOM 739 C C . GLY A 1 99 ? -23.839 -0.413 7.656 1.00 98.00 99 GLY A C 1
ATOM 740 O O . GLY A 1 99 ? -24.735 -0.787 6.898 1.00 98.00 99 GLY A O 1
ATOM 741 N N . GLU A 1 100 ? -22.775 0.259 7.222 1.00 98.31 100 GLU A N 1
ATOM 742 C CA . GLU A 1 100 ? -22.537 0.626 5.831 1.00 98.31 100 GLU A CA 1
ATOM 743 C C . GLU A 1 100 ? -21.568 -0.342 5.147 1.00 98.31 100 GLU A C 1
ATOM 745 O O . GLU A 1 100 ? -20.894 -1.160 5.781 1.00 98.31 100 GLU A O 1
ATOM 750 N N . ARG A 1 101 ? -21.521 -0.272 3.815 1.00 98.06 101 ARG A N 1
ATOM 751 C CA . ARG A 1 101 ? -20.514 -0.989 3.032 1.00 98.06 101 ARG A CA 1
ATOM 752 C C . ARG A 1 101 ? -19.216 -0.188 3.001 1.00 98.06 101 ARG A C 1
ATOM 754 O O . ARG A 1 101 ? -19.252 1.043 2.955 1.00 98.06 101 ARG A O 1
ATOM 761 N N . ILE A 1 102 ? -18.092 -0.897 3.001 1.00 98.06 102 ILE A N 1
ATOM 762 C CA . ILE A 1 102 ? -16.771 -0.279 2.858 1.00 98.06 102 ILE A CA 1
ATOM 763 C C . ILE A 1 102 ? -16.656 0.426 1.500 1.00 98.06 102 ILE A C 1
ATOM 765 O O . ILE A 1 102 ? -17.142 -0.099 0.495 1.00 98.06 102 ILE A O 1
ATOM 769 N N . THR A 1 103 ? -16.030 1.597 1.450 1.00 98.44 103 THR A N 1
ATOM 770 C CA . THR A 1 103 ? -15.796 2.347 0.204 1.00 98.44 103 THR A CA 1
ATOM 771 C C . THR A 1 103 ? -14.335 2.268 -0.243 1.00 98.44 103 THR A C 1
ATOM 773 O O . THR A 1 103 ? -13.463 1.795 0.489 1.00 98.44 103 THR A O 1
ATOM 776 N N . SER A 1 104 ? -14.051 2.744 -1.453 1.00 98.31 104 SER A N 1
ATOM 777 C CA . SER A 1 104 ? -12.683 2.975 -1.938 1.00 98.31 104 SER A CA 1
ATOM 778 C C . SER A 1 104 ? -11.919 3.960 -1.043 1.00 98.31 104 SER A C 1
ATOM 780 O O . SER A 1 104 ? -10.740 3.741 -0.757 1.00 98.31 104 SER A O 1
ATOM 782 N N . THR A 1 105 ? -12.603 4.992 -0.531 1.00 98.25 105 THR A N 1
ATOM 783 C CA . THR A 1 105 ? -12.090 5.923 0.483 1.00 98.25 105 THR A CA 1
ATOM 784 C C . THR A 1 105 ? -11.645 5.195 1.738 1.00 98.25 105 THR A C 1
ATOM 786 O O . THR A 1 105 ? -10.522 5.410 2.187 1.00 98.25 105 THR A O 1
ATOM 789 N N . ASP A 1 106 ? -12.493 4.325 2.291 1.00 98.50 106 ASP A N 1
ATOM 790 C CA . ASP A 1 106 ? -12.186 3.588 3.518 1.00 98.50 106 ASP A CA 1
ATOM 791 C C . ASP A 1 106 ? -10.973 2.667 3.313 1.00 98.50 106 ASP A C 1
ATOM 793 O O . ASP A 1 106 ? -10.060 2.655 4.136 1.00 98.50 106 ASP A O 1
ATOM 797 N N . ILE A 1 107 ? -10.926 1.936 2.191 1.00 98.62 107 ILE A N 1
ATOM 798 C CA . ILE A 1 107 ? -9.798 1.057 1.833 1.00 98.62 107 ILE A CA 1
ATOM 799 C C . ILE A 1 107 ? -8.504 1.868 1.716 1.00 98.62 107 ILE A C 1
ATOM 801 O O . ILE A 1 107 ? -7.485 1.507 2.309 1.00 98.62 107 ILE A O 1
ATOM 805 N N . THR A 1 108 ? -8.554 2.991 0.999 1.00 98.50 108 THR A N 1
ATOM 806 C CA . THR A 1 108 ? -7.402 3.878 0.807 1.00 98.50 108 THR A CA 1
ATOM 807 C C . THR A 1 108 ? -6.943 4.491 2.130 1.00 98.50 108 THR A C 1
ATOM 809 O O . THR A 1 108 ? -5.747 4.508 2.416 1.00 98.50 108 THR A O 1
ATOM 812 N N . ASP A 1 109 ? -7.866 4.972 2.967 1.00 98.50 109 ASP A N 1
ATOM 813 C CA . ASP A 1 109 ? -7.561 5.536 4.286 1.00 98.50 109 ASP A CA 1
ATOM 814 C C . ASP A 1 109 ? -6.935 4.472 5.214 1.00 98.50 109 ASP A C 1
ATOM 816 O O . ASP A 1 109 ? -5.924 4.755 5.859 1.00 98.50 109 ASP A O 1
ATOM 820 N N . LEU A 1 110 ? -7.450 3.235 5.233 1.00 98.38 110 LEU A N 1
ATOM 821 C CA . LEU A 1 110 ? -6.884 2.131 6.022 1.00 98.38 110 LEU A CA 1
ATOM 822 C C . LEU A 1 110 ? -5.461 1.773 5.585 1.00 98.38 110 LEU A C 1
ATOM 824 O O . LEU A 1 110 ? -4.572 1.658 6.432 1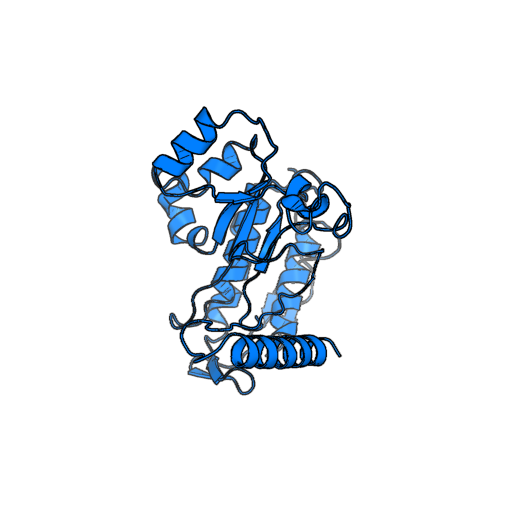.00 98.38 110 LEU A O 1
ATOM 828 N N . MET A 1 111 ? -5.232 1.625 4.279 1.00 97.94 111 MET A N 1
ATOM 829 C CA . MET A 1 111 ? -3.901 1.336 3.743 1.00 97.94 111 MET A CA 1
ATOM 830 C C . MET A 1 111 ? -2.921 2.464 4.072 1.00 97.94 111 MET A C 1
ATOM 832 O O . MET A 1 111 ? -1.860 2.198 4.624 1.00 97.94 111 MET A O 1
ATOM 836 N N . ASN A 1 112 ? -3.319 3.724 3.886 1.00 97.12 112 ASN A N 1
ATOM 837 C CA . ASN A 1 112 ? -2.504 4.888 4.238 1.00 97.12 112 ASN A CA 1
ATOM 838 C C . ASN A 1 112 ? -2.159 4.960 5.737 1.00 97.12 112 ASN A C 1
ATOM 840 O O . ASN A 1 112 ? -1.043 5.330 6.113 1.00 97.12 112 ASN A O 1
ATOM 844 N N . VAL A 1 113 ? -3.102 4.609 6.618 1.00 96.50 113 VAL A N 1
ATOM 845 C CA . VAL A 1 113 ? -2.863 4.520 8.068 1.00 96.50 113 VAL A CA 1
ATOM 846 C C . VAL A 1 113 ? -1.837 3.432 8.389 1.00 96.50 113 VAL A C 1
ATOM 848 O O . VAL A 1 113 ? -0.939 3.657 9.208 1.00 96.50 113 VAL A O 1
ATOM 851 N N . ILE A 1 114 ? -1.919 2.282 7.717 1.00 95.38 114 ILE A N 1
ATOM 852 C CA . ILE A 1 114 ? -0.936 1.202 7.843 1.00 95.38 114 ILE A CA 1
ATOM 853 C C . ILE A 1 114 ? 0.427 1.662 7.303 1.00 95.38 114 ILE A C 1
ATOM 855 O O . ILE A 1 114 ? 1.433 1.508 7.999 1.00 95.38 114 ILE A O 1
ATOM 859 N N . GLY A 1 115 ? 0.480 2.296 6.132 1.00 93.50 115 GLY A N 1
ATOM 860 C CA . GLY A 1 115 ? 1.692 2.875 5.553 1.00 93.50 115 GLY A CA 1
ATOM 861 C C . GLY A 1 115 ? 2.365 3.867 6.500 1.00 93.50 115 GLY A C 1
ATOM 862 O O . GLY A 1 115 ? 3.555 3.737 6.808 1.00 93.50 115 GLY A O 1
ATOM 863 N N . LYS A 1 116 ? 1.591 4.794 7.076 1.00 92.06 116 LYS A N 1
ATOM 864 C CA . LYS A 1 116 ? 2.050 5.724 8.119 1.00 92.06 116 LYS A CA 1
ATOM 865 C C . LYS A 1 116 ? 2.596 5.002 9.350 1.00 92.06 116 LYS A C 1
ATOM 867 O O . LYS A 1 116 ? 3.649 5.389 9.850 1.00 92.06 116 LYS A O 1
ATOM 872 N N . CYS A 1 117 ? 1.923 3.957 9.833 1.00 90.94 117 CYS A N 1
ATOM 873 C CA . CYS A 1 117 ? 2.387 3.166 10.978 1.00 90.94 117 CYS A CA 1
ATOM 874 C C . CYS A 1 117 ? 3.793 2.584 10.748 1.00 90.94 117 CYS A C 1
ATOM 876 O O . CYS A 1 117 ? 4.583 2.456 11.687 1.00 90.94 117 CYS A O 1
ATOM 878 N N . VAL A 1 118 ? 4.115 2.235 9.499 1.00 83.25 118 VAL A N 1
ATOM 879 C CA . VAL A 1 118 ? 5.418 1.682 9.102 1.00 83.25 118 VAL A CA 1
ATOM 880 C C . VAL A 1 118 ? 6.489 2.773 8.941 1.00 83.25 118 VAL A C 1
ATOM 882 O O . VAL A 1 118 ? 7.685 2.475 9.009 1.00 83.25 118 VAL A O 1
ATOM 885 N N . VAL A 1 119 ? 6.100 4.044 8.794 1.00 75.88 119 VAL A N 1
ATOM 886 C CA . VAL A 1 119 ? 7.004 5.204 8.731 1.00 75.88 119 VAL A CA 1
ATOM 887 C C . VAL A 1 119 ? 7.497 5.565 10.135 1.00 75.88 119 VAL A C 1
ATOM 889 O O . VAL A 1 119 ? 7.132 6.557 10.758 1.00 75.88 119 VAL A O 1
ATOM 892 N N . SER A 1 120 ? 8.373 4.726 10.674 1.00 58.12 120 SER A N 1
ATOM 893 C CA . SER A 1 120 ? 8.964 4.919 11.992 1.00 58.12 120 SER A CA 1
ATOM 894 C C . SER A 1 120 ? 10.171 5.865 11.951 1.00 58.12 120 SER A C 1
ATOM 896 O O . SER A 1 120 ? 11.234 5.495 11.447 1.00 58.12 120 SER A O 1
ATOM 898 N N . GLY A 1 121 ? 10.027 7.064 12.529 1.00 52.03 121 GLY A N 1
ATOM 899 C CA . GLY A 1 121 ? 11.145 7.936 12.927 1.00 52.03 121 GLY A CA 1
ATOM 900 C C . GLY A 1 121 ? 11.624 8.976 11.905 1.00 52.03 121 GLY A C 1
ATOM 901 O O . GLY A 1 121 ? 12.733 9.478 12.049 1.00 52.03 121 GLY A O 1
ATOM 902 N N . GLY A 1 122 ? 10.844 9.290 10.864 1.00 49.84 122 GLY A N 1
ATOM 903 C CA . GLY A 1 122 ? 11.173 10.360 9.903 1.00 49.84 122 GLY A CA 1
ATOM 904 C C . GLY A 1 122 ? 12.335 10.063 8.942 1.00 49.84 122 GLY A C 1
ATOM 905 O O . GLY A 1 122 ? 12.643 10.883 8.085 1.00 49.84 122 GLY A O 1
ATOM 906 N N . VAL A 1 123 ? 12.967 8.889 9.045 1.00 47.88 123 VAL A N 1
ATOM 907 C CA . VAL A 1 123 ? 14.072 8.471 8.159 1.00 47.88 123 VAL A CA 1
ATOM 908 C C . VAL A 1 123 ? 13.557 7.792 6.882 1.00 47.88 123 VAL A C 1
ATOM 910 O O . VAL A 1 123 ? 14.276 7.706 5.890 1.00 47.88 123 VAL A O 1
ATOM 913 N N . ARG A 1 124 ? 12.314 7.295 6.880 1.00 61.41 124 ARG A N 1
ATOM 914 C CA . ARG A 1 124 ? 11.761 6.476 5.792 1.00 61.41 124 ARG A CA 1
ATOM 915 C C . ARG A 1 124 ? 10.490 7.110 5.244 1.00 61.41 124 ARG A C 1
ATOM 917 O O . ARG A 1 124 ? 9.639 7.529 6.017 1.00 61.41 124 ARG A O 1
ATOM 924 N N . ARG A 1 125 ? 10.358 7.163 3.921 1.00 66.06 125 ARG A N 1
ATOM 925 C CA . ARG A 1 125 ? 9.086 7.459 3.254 1.00 66.06 125 ARG A CA 1
ATOM 926 C C . ARG A 1 125 ? 8.358 6.135 3.032 1.00 66.06 125 ARG A C 1
ATOM 928 O O . ARG A 1 125 ? 9.010 5.153 2.679 1.00 66.06 125 ARG A O 1
ATOM 935 N N . THR A 1 126 ? 7.051 6.097 3.277 1.00 76.00 126 THR A N 1
ATOM 936 C CA . THR A 1 126 ? 6.219 5.013 2.738 1.00 76.00 126 THR A CA 1
ATOM 937 C C . THR A 1 126 ? 6.192 5.142 1.215 1.00 76.00 126 THR A C 1
ATOM 939 O O . THR A 1 126 ? 6.441 6.222 0.672 1.00 76.00 126 THR A O 1
ATOM 942 N N . ALA A 1 127 ? 5.983 4.025 0.535 1.00 85.12 127 ALA A N 1
ATOM 943 C CA . ALA A 1 127 ? 5.937 3.951 -0.913 1.00 85.12 127 ALA A CA 1
ATOM 944 C C . ALA A 1 127 ? 4.689 3.159 -1.288 1.00 85.12 127 ALA A C 1
ATOM 946 O O . ALA A 1 127 ? 4.760 1.950 -1.504 1.00 85.12 127 ALA A O 1
ATOM 947 N N . GLU A 1 128 ? 3.547 3.840 -1.294 1.00 96.12 128 GLU A N 1
ATOM 948 C CA . GLU A 1 128 ? 2.266 3.245 -1.653 1.00 96.12 128 GLU A CA 1
ATOM 949 C C . GLU A 1 128 ? 1.688 3.881 -2.917 1.00 96.12 128 GLU A C 1
ATOM 951 O O . GLU A 1 128 ? 1.848 5.080 -3.163 1.00 96.12 128 GLU A O 1
ATOM 956 N N . LEU A 1 129 ? 1.009 3.059 -3.713 1.00 97.81 129 LEU A N 1
ATOM 957 C CA . LEU A 1 129 ? 0.212 3.495 -4.855 1.00 97.81 129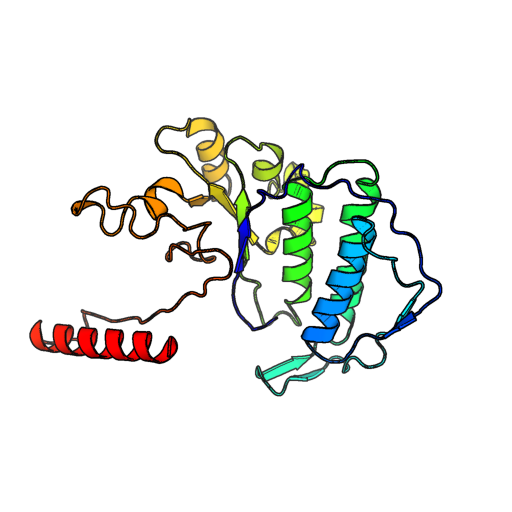 LEU A CA 1
ATOM 958 C C . LEU A 1 129 ? -1.194 2.911 -4.720 1.00 97.81 129 LEU A C 1
ATOM 960 O O . LEU A 1 129 ? -1.362 1.695 -4.768 1.00 97.81 129 LEU A O 1
ATOM 964 N N . ALA A 1 130 ? -2.190 3.770 -4.548 1.00 98.38 130 ALA A N 1
ATOM 965 C CA . ALA A 1 130 ? -3.586 3.361 -4.559 1.00 98.38 130 ALA A CA 1
ATOM 966 C C . ALA A 1 130 ? -4.086 3.328 -6.009 1.00 98.38 130 ALA A C 1
ATOM 968 O O . ALA A 1 130 ? -3.898 4.302 -6.738 1.00 98.38 130 ALA A O 1
ATOM 969 N N . LEU A 1 131 ? -4.742 2.243 -6.414 1.00 98.44 131 LEU A N 1
ATOM 970 C CA . LEU A 1 131 ? -5.391 2.084 -7.715 1.00 98.44 131 LEU A CA 1
ATOM 971 C C . LEU A 1 131 ? -6.913 2.122 -7.525 1.00 98.44 131 LEU A C 1
ATOM 973 O O . LEU A 1 131 ? -7.501 1.213 -6.936 1.00 98.44 131 LEU A O 1
ATOM 977 N N . GLY A 1 132 ? -7.542 3.200 -7.989 1.00 97.38 132 GLY A N 1
ATOM 978 C CA . GLY A 1 132 ? -8.992 3.402 -7.947 1.00 97.38 132 GLY A CA 1
ATOM 979 C C . GLY A 1 132 ? -9.644 3.384 -9.329 1.00 97.38 132 GLY A C 1
ATOM 980 O O . GLY A 1 132 ? -8.990 3.147 -10.348 1.00 97.38 132 GLY A O 1
ATOM 981 N N . LYS A 1 133 ? -10.951 3.652 -9.363 1.00 95.38 133 LYS A N 1
ATOM 982 C CA . LYS A 1 133 ? -11.745 3.695 -10.599 1.00 95.38 133 LYS A CA 1
ATOM 983 C C . LYS A 1 133 ? -11.821 5.110 -11.158 1.00 95.38 133 LYS A C 1
ATOM 985 O O . LYS A 1 133 ? -11.755 6.088 -10.419 1.00 95.38 133 LYS A O 1
ATOM 990 N N . THR A 1 134 ? -11.971 5.220 -12.475 1.00 94.19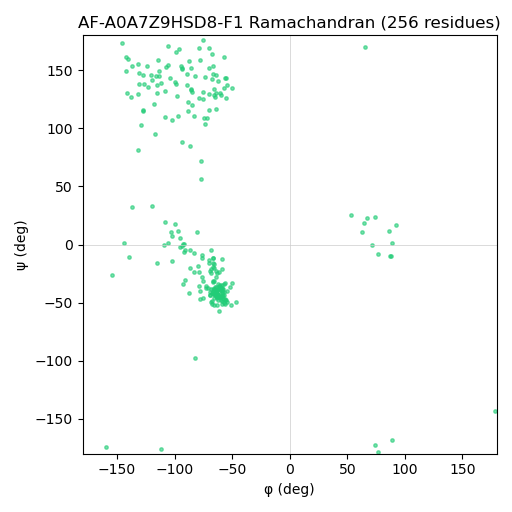 134 THR A N 1
ATOM 991 C CA . THR A 1 134 ? -12.076 6.513 -13.170 1.00 94.19 134 THR A CA 1
ATOM 992 C C . THR A 1 134 ? -13.378 7.260 -12.888 1.00 94.19 134 THR A C 1
ATOM 994 O O . THR A 1 134 ? -13.427 8.470 -13.085 1.00 94.19 134 THR A O 1
ATOM 997 N N . ASP A 1 135 ? -14.431 6.554 -12.480 1.00 92.19 135 ASP A N 1
ATOM 998 C CA . ASP A 1 135 ? -15.775 7.082 -12.219 1.00 92.19 135 ASP A CA 1
ATOM 999 C C . ASP A 1 135 ? -16.078 7.275 -10.722 1.00 92.19 135 ASP A C 1
ATOM 1001 O O . ASP A 1 135 ? -17.199 7.621 -10.353 1.00 92.19 135 ASP A O 1
ATOM 1005 N N . ASP A 1 136 ? -15.078 7.092 -9.858 1.00 94.44 136 ASP A N 1
ATOM 1006 C CA . ASP A 1 136 ? -15.193 7.272 -8.413 1.00 94.44 136 ASP A CA 1
ATOM 1007 C C . ASP A 1 136 ? -14.764 8.692 -8.008 1.00 94.44 136 ASP A C 1
ATOM 1009 O O . ASP A 1 136 ? -13.595 8.965 -7.725 1.00 94.44 136 ASP A O 1
ATOM 1013 N N . GLU A 1 137 ? -15.720 9.624 -8.020 1.00 92.06 137 GLU A N 1
ATOM 1014 C CA . GLU A 1 137 ? -15.475 11.038 -7.699 1.00 92.06 137 GLU A CA 1
ATOM 1015 C C . GLU A 1 137 ? -14.899 11.228 -6.287 1.00 92.06 137 GLU A C 1
ATOM 1017 O O . GLU A 1 137 ? -13.972 12.018 -6.105 1.00 92.06 137 GLU A O 1
ATOM 1022 N N . GLU A 1 138 ? -15.383 10.466 -5.299 1.00 93.69 138 GLU A N 1
ATOM 1023 C CA . GLU A 1 138 ? -14.906 10.564 -3.915 1.00 93.69 138 GLU A CA 1
ATOM 1024 C C . GLU A 1 138 ? -13.432 10.146 -3.816 1.00 93.69 138 GLU A C 1
ATOM 1026 O O . GLU A 1 138 ? -12.625 10.848 -3.199 1.00 93.69 138 GLU A O 1
ATOM 1031 N N . TYR A 1 139 ? -13.058 9.051 -4.488 1.00 95.75 139 TYR A N 1
ATOM 1032 C CA . TYR A 1 139 ? -11.674 8.591 -4.582 1.00 95.75 139 TYR A CA 1
ATOM 1033 C C . TYR A 1 139 ? -10.752 9.639 -5.231 1.00 95.75 139 TYR A C 1
ATOM 1035 O O . TYR A 1 139 ? -9.655 9.918 -4.730 1.00 95.75 139 TYR A O 1
ATOM 1043 N N . LEU A 1 140 ? -11.197 10.244 -6.336 1.00 94.00 140 LEU A N 1
ATOM 1044 C CA . LEU A 1 140 ? -10.437 11.255 -7.081 1.00 94.00 140 LEU A CA 1
ATOM 1045 C C . LEU A 1 140 ? -10.187 12.533 -6.266 1.00 94.00 140 LEU A C 1
ATOM 1047 O O . LEU A 1 140 ? -9.182 13.228 -6.465 1.00 94.00 140 LEU A O 1
ATOM 1051 N N . GLU A 1 141 ? -11.083 12.838 -5.332 1.00 93.31 141 GLU A N 1
ATOM 1052 C CA . GLU A 1 141 ? -11.018 14.017 -4.475 1.00 93.31 141 GLU A CA 1
ATOM 1053 C C . GLU A 1 141 ? -10.290 13.777 -3.148 1.00 93.31 141 GLU A C 1
ATOM 1055 O O . GLU A 1 141 ? -9.999 14.746 -2.446 1.00 93.31 141 GLU A O 1
ATOM 1060 N N . LEU A 1 142 ? -9.896 12.537 -2.815 1.00 94.94 142 LEU A N 1
ATOM 1061 C CA . LEU A 1 142 ? -9.300 12.177 -1.515 1.00 94.94 142 LEU A CA 1
ATOM 1062 C C . LEU A 1 142 ? -8.138 13.071 -1.079 1.00 94.94 142 LEU A C 1
ATOM 1064 O O . LEU A 1 142 ? -7.951 13.300 0.122 1.00 94.9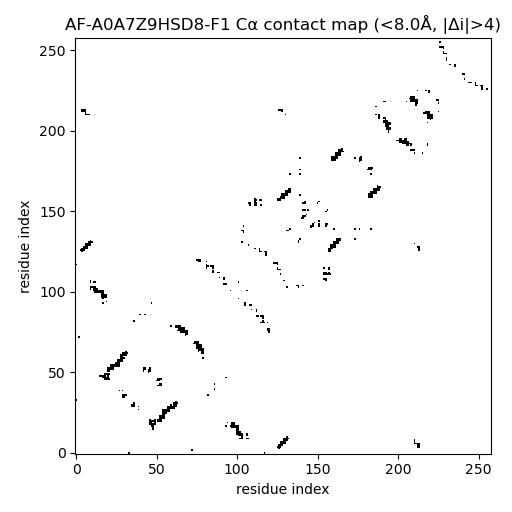4 142 LEU A O 1
ATOM 1068 N N . LYS A 1 143 ? -7.358 13.554 -2.048 1.00 93.81 143 LYS A N 1
ATOM 1069 C CA . LYS A 1 143 ? -6.166 14.382 -1.837 1.00 93.81 143 LYS A CA 1
ATOM 1070 C C . LYS A 1 143 ? -6.399 15.867 -2.134 1.00 93.81 143 LYS A C 1
ATOM 1072 O O . LYS A 1 143 ? -5.433 16.627 -2.163 1.00 93.81 143 LYS A O 1
ATOM 1077 N N . ASP A 1 144 ? -7.644 16.308 -2.329 1.00 92.38 144 ASP A N 1
ATOM 1078 C CA . ASP A 1 144 ? -7.964 17.732 -2.432 1.00 92.38 144 ASP A CA 1
ATOM 1079 C C . ASP A 1 144 ? -7.789 18.404 -1.052 1.00 92.38 144 ASP A C 1
ATOM 1081 O O . ASP A 1 144 ? -8.524 18.097 -0.104 1.00 92.38 144 ASP A O 1
ATOM 1085 N N . PRO A 1 145 ? -6.840 19.347 -0.903 1.00 91.50 145 PRO A N 1
ATOM 1086 C CA . PRO A 1 145 ? -6.590 20.006 0.373 1.00 91.50 145 PRO A CA 1
ATOM 1087 C C . PRO A 1 145 ? -7.766 20.868 0.850 1.00 91.50 145 PRO A C 1
ATOM 1089 O O . PRO A 1 145 ? -7.850 21.146 2.039 1.00 91.50 145 PRO A O 1
ATOM 1092 N N . LYS A 1 146 ? -8.684 21.294 -0.027 1.00 92.81 146 LYS A N 1
ATOM 1093 C CA . LYS A 1 146 ? -9.868 22.077 0.363 1.00 92.81 146 LYS A CA 1
ATOM 1094 C C . LYS A 1 146 ? -10.937 21.217 1.026 1.00 92.81 146 LYS A C 1
ATOM 1096 O O . LYS A 1 146 ? -11.667 21.719 1.875 1.00 92.81 146 LYS A O 1
ATOM 1101 N N . LEU A 1 147 ? -11.033 19.950 0.627 1.00 92.62 147 LEU A N 1
ATOM 1102 C CA . LEU A 1 147 ? -12.027 19.008 1.143 1.00 92.62 147 LEU A CA 1
ATOM 1103 C C . LEU A 1 147 ? -11.484 18.210 2.330 1.00 92.62 147 LEU A C 1
ATOM 1105 O O . LEU A 1 147 ? -12.223 17.878 3.258 1.00 92.62 147 LEU A O 1
ATOM 1109 N N . HIS A 1 148 ? -10.184 17.910 2.319 1.00 95.12 148 HIS A N 1
ATOM 1110 C CA . HIS A 1 148 ? -9.601 16.907 3.203 1.00 95.12 148 HIS A CA 1
ATOM 1111 C C . HIS A 1 148 ? -8.271 17.325 3.837 1.00 95.12 148 HIS A C 1
ATOM 1113 O O . HIS A 1 148 ? -7.441 16.462 4.114 1.00 95.12 148 HIS A O 1
ATOM 1119 N N . GLU A 1 149 ? -8.066 18.619 4.123 1.00 95.31 149 GLU A N 1
ATOM 1120 C CA . GLU A 1 149 ? -6.812 19.142 4.699 1.00 95.31 149 GLU A CA 1
ATOM 1121 C C . GLU A 1 149 ? -6.294 18.305 5.880 1.00 95.31 149 GLU A C 1
ATOM 1123 O O . GLU A 1 149 ? -5.127 17.912 5.906 1.00 95.31 149 GLU A O 1
ATOM 1128 N N . GLN A 1 150 ? -7.171 18.009 6.844 1.00 96.12 150 GLN A N 1
ATOM 1129 C CA . GLN A 1 150 ? -6.799 17.284 8.055 1.00 96.12 150 GLN A CA 1
ATOM 1130 C C . GLN A 1 150 ? -6.373 15.844 7.737 1.00 96.12 150 GLN A C 1
ATOM 1132 O O . GLN A 1 150 ? -5.258 15.452 8.065 1.00 96.12 150 GLN A O 1
ATOM 1137 N N . LYS A 1 151 ? -7.198 15.081 7.004 1.00 96.06 151 LYS A N 1
ATOM 1138 C CA . LYS A 1 151 ? -6.869 13.698 6.612 1.00 96.06 151 LYS A CA 1
ATOM 1139 C C . LYS A 1 151 ? -5.627 13.624 5.715 1.00 96.06 151 LYS A C 1
ATOM 1141 O O . LYS A 1 151 ? -4.856 12.670 5.815 1.00 96.06 151 LYS A O 1
ATOM 1146 N N . LEU A 1 152 ? -5.408 14.631 4.866 1.00 95.00 152 LEU A N 1
ATOM 1147 C CA . LEU A 1 152 ? -4.219 14.741 4.021 1.00 95.00 152 LEU A CA 1
ATOM 1148 C C . LEU A 1 152 ? -2.943 14.918 4.838 1.00 95.00 152 LEU A C 1
ATOM 1150 O O . LEU A 1 152 ? -1.935 14.310 4.496 1.00 95.00 152 LEU A O 1
ATOM 1154 N N . ARG A 1 153 ? -2.986 15.694 5.925 1.00 93.12 153 ARG A N 1
ATOM 1155 C CA . ARG A 1 153 ? -1.870 15.816 6.878 1.00 93.12 153 ARG A CA 1
ATOM 1156 C C . ARG A 1 153 ? -1.715 14.565 7.736 1.00 93.12 153 ARG A C 1
ATOM 1158 O O . ARG A 1 153 ? -0.590 14.159 8.022 1.00 93.12 153 ARG A O 1
ATOM 1165 N N . ASP A 1 154 ? -2.829 13.955 8.125 1.00 94.00 154 ASP A N 1
ATOM 1166 C CA . ASP A 1 154 ? -2.814 12.855 9.077 1.00 94.00 154 ASP A CA 1
ATOM 1167 C C . ASP A 1 154 ? -2.320 11.557 8.454 1.00 94.00 154 ASP A C 1
ATOM 1169 O O . ASP A 1 154 ? -1.472 10.921 9.074 1.00 94.00 154 ASP A O 1
ATOM 1173 N N . TRP A 1 155 ? -2.789 11.166 7.263 1.00 95.31 155 TRP A N 1
ATOM 1174 C CA . TRP A 1 155 ? -2.365 9.911 6.623 1.00 95.31 155 TRP A CA 1
ATOM 1175 C C . TRP A 1 155 ? -2.464 9.863 5.092 1.00 95.31 155 TRP A C 1
ATOM 1177 O O . TRP A 1 155 ? -1.683 9.130 4.499 1.00 95.31 155 TRP A O 1
ATOM 1187 N N . ARG A 1 156 ? -3.337 10.620 4.402 1.00 96.31 156 ARG A N 1
ATOM 1188 C CA . ARG A 1 156 ? -3.525 10.459 2.932 1.00 96.31 156 ARG A CA 1
ATOM 1189 C C . ARG A 1 156 ? -2.326 10.886 2.076 1.00 96.31 156 ARG A C 1
ATOM 1191 O O . ARG A 1 156 ? -2.336 10.705 0.865 1.00 96.31 156 ARG A O 1
ATOM 1198 N N . TRP A 1 157 ? -1.284 11.443 2.688 1.00 94.00 157 TRP A N 1
ATOM 1199 C CA . TRP A 1 157 ? 0.017 11.657 2.051 1.00 94.00 157 TRP A CA 1
ATOM 1200 C C . TRP A 1 157 ? 0.789 10.351 1.794 1.00 94.00 157 TRP A C 1
ATOM 1202 O O . TRP A 1 157 ? 1.771 10.374 1.055 1.00 94.00 157 TRP A O 1
ATOM 1212 N N . ALA A 1 158 ? 0.393 9.243 2.430 1.00 94.56 158 ALA A N 1
ATOM 1213 C CA . ALA A 1 158 ? 1.125 7.979 2.421 1.00 94.56 158 ALA A CA 1
ATOM 1214 C C . ALA A 1 158 ? 1.145 7.274 1.052 1.00 94.56 158 ALA A C 1
ATOM 1216 O O . ALA A 1 158 ? 2.100 6.552 0.762 1.00 94.56 158 ALA A O 1
ATOM 1217 N N . SER A 1 159 ? 0.168 7.546 0.188 1.00 96.12 159 SER A N 1
ATOM 1218 C CA . SER A 1 159 ? 0.110 7.017 -1.175 1.00 96.12 159 SER A CA 1
ATOM 1219 C C . SER A 1 159 ? 0.002 8.115 -2.227 1.00 96.12 159 SER A C 1
ATOM 1221 O O . SER A 1 159 ? -0.506 9.216 -1.985 1.00 96.12 159 SER A O 1
ATOM 1223 N N . ASN A 1 160 ? 0.476 7.791 -3.428 1.00 96.31 160 ASN A N 1
ATOM 1224 C CA . ASN A 1 160 ? 0.005 8.436 -4.650 1.00 96.31 160 ASN A CA 1
ATOM 1225 C C . ASN A 1 160 ? -1.195 7.660 -5.195 1.00 96.31 160 ASN A C 1
ATOM 1227 O O . ASN A 1 160 ? -1.261 6.439 -5.061 1.00 96.31 160 ASN A O 1
ATOM 1231 N N . ASN A 1 161 ? -2.135 8.365 -5.806 1.00 97.00 161 ASN A N 1
ATOM 1232 C CA . ASN A 1 161 ? -3.386 7.807 -6.291 1.00 97.00 161 ASN A CA 1
ATOM 1233 C C . ASN A 1 161 ? -3.352 7.765 -7.817 1.00 97.00 161 ASN A C 1
ATOM 1235 O O . ASN A 1 161 ? -2.997 8.738 -8.484 1.00 97.00 161 ASN A O 1
ATOM 1239 N N . SER A 1 162 ? -3.715 6.624 -8.383 1.00 97.50 162 SER A N 1
ATOM 1240 C CA . SER A 1 162 ? -3.848 6.422 -9.821 1.00 97.50 162 SER A CA 1
ATOM 1241 C C . SER A 1 162 ? -5.166 5.737 -10.134 1.00 97.50 162 SER A C 1
ATOM 1243 O O . SER A 1 162 ? -5.737 5.044 -9.297 1.00 97.50 162 SER A O 1
ATOM 1245 N N . VAL A 1 163 ? -5.653 5.928 -11.353 1.00 97.00 163 VAL A N 1
ATOM 1246 C CA . VAL A 1 163 ? -6.858 5.258 -11.839 1.00 97.00 163 VAL A CA 1
ATOM 1247 C C . VAL A 1 163 ? -6.510 4.124 -12.790 1.00 97.00 163 VAL A C 1
ATOM 1249 O O . VAL A 1 163 ? -5.588 4.239 -13.605 1.00 97.00 163 VAL A O 1
ATOM 1252 N N . LEU A 1 164 ? -7.281 3.043 -12.702 1.00 96.62 164 LEU A N 1
ATOM 1253 C CA . LEU A 1 164 ? -7.325 2.004 -13.724 1.00 96.62 164 LEU A CA 1
ATOM 1254 C C . LEU A 1 164 ? -8.089 2.565 -14.926 1.00 96.62 164 LEU A C 1
ATOM 1256 O O . LEU A 1 164 ? -9.304 2.733 -14.873 1.00 96.62 164 LEU A O 1
ATOM 1260 N N . ALA A 1 165 ? -7.352 2.939 -15.969 1.00 94.69 165 ALA A N 1
ATOM 1261 C CA . ALA A 1 165 ? -7.881 3.659 -17.118 1.00 94.69 165 ALA A CA 1
ATOM 1262 C C . ALA A 1 165 ? -8.151 2.725 -18.300 1.00 94.69 165 ALA A C 1
ATOM 1264 O O . ALA A 1 165 ? -7.314 1.888 -18.643 1.00 94.69 165 ALA A O 1
ATOM 1265 N N . ASP A 1 166 ? -9.265 2.957 -18.993 1.00 92.62 166 ASP A N 1
ATOM 1266 C CA . ASP A 1 166 ? -9.541 2.327 -20.282 1.00 92.62 166 ASP A CA 1
ATOM 1267 C C . ASP A 1 166 ? -9.096 3.219 -21.453 1.00 92.62 166 ASP A C 1
ATOM 1269 O O . ASP A 1 166 ? -9.042 4.457 -21.384 1.00 92.62 166 ASP A O 1
ATOM 1273 N N . ILE A 1 167 ? -8.787 2.594 -22.590 1.00 91.25 167 ILE A N 1
ATOM 1274 C CA . ILE A 1 167 ? -8.571 3.340 -23.832 1.00 91.25 167 ILE A CA 1
ATOM 1275 C C . ILE A 1 167 ? -9.892 4.007 -24.232 1.00 91.25 167 ILE A C 1
ATOM 1277 O O . ILE A 1 167 ? -10.911 3.344 -24.401 1.00 91.25 167 ILE A O 1
ATOM 1281 N N . GLY A 1 168 ? -9.856 5.323 -24.453 1.00 88.88 168 GLY A N 1
ATOM 1282 C CA . GLY A 1 168 ? -11.014 6.074 -24.944 1.00 88.88 168 GLY A CA 1
ATOM 1283 C C . GLY A 1 168 ? -11.990 6.564 -23.871 1.00 88.88 168 GLY A C 1
ATOM 1284 O O . GLY A 1 168 ? -13.062 7.046 -24.235 1.00 88.88 168 GLY A O 1
ATOM 1285 N N . ILE A 1 169 ? -11.635 6.498 -22.582 1.00 89.06 169 ILE A N 1
ATOM 1286 C CA . ILE A 1 169 ? -12.376 7.217 -21.532 1.00 89.06 169 ILE A CA 1
ATOM 1287 C C . ILE A 1 169 ? -12.430 8.725 -21.810 1.00 89.06 169 ILE A C 1
ATOM 1289 O O . ILE A 1 169 ? -11.627 9.271 -22.572 1.00 89.06 169 ILE A O 1
ATOM 1293 N N . ASN A 1 170 ? -13.366 9.419 -21.162 1.00 89.31 170 ASN A N 1
ATOM 1294 C CA . ASN A 1 170 ? -13.357 10.876 -21.160 1.00 89.31 170 ASN A CA 1
ATOM 1295 C C . ASN A 1 170 ? -12.246 11.388 -20.231 1.00 89.31 170 ASN A C 1
ATOM 1297 O O . ASN A 1 170 ? -12.356 11.293 -19.010 1.00 89.31 170 ASN A O 1
ATOM 1301 N N . TYR A 1 171 ? -11.193 11.951 -20.819 1.00 91.56 171 TYR A N 1
ATOM 1302 C CA . TYR A 1 171 ? -10.046 12.476 -20.080 1.00 91.56 171 TYR A CA 1
ATOM 1303 C C . TYR A 1 171 ? -10.255 13.895 -19.538 1.00 91.56 171 TYR A C 1
ATOM 1305 O O . TYR A 1 171 ? -9.403 14.370 -18.793 1.00 91.56 171 TYR A O 1
ATOM 1313 N N . ASP A 1 172 ? -11.348 14.585 -19.877 1.00 91.31 172 ASP A N 1
ATOM 1314 C CA . ASP A 1 172 ? -11.520 15.997 -19.520 1.00 91.31 172 ASP A CA 1
ATOM 1315 C C . ASP A 1 172 ? -11.566 16.203 -17.998 1.00 91.31 172 ASP A C 1
ATOM 1317 O O . ASP A 1 172 ? -10.801 17.001 -17.456 1.00 91.31 172 ASP A O 1
ATOM 1321 N N . SER A 1 173 ? -12.418 15.462 -17.281 1.00 86.62 173 SER A N 1
ATOM 1322 C CA . SER A 1 173 ? -12.586 15.617 -15.828 1.00 86.62 173 SER A CA 1
ATOM 1323 C C . SER A 1 173 ? -11.340 15.183 -15.050 1.00 86.62 173 SER A C 1
ATOM 1325 O O . SER A 1 173 ? -10.803 15.948 -14.245 1.00 86.62 173 SER A O 1
ATOM 1327 N N . ILE A 1 174 ? -10.846 13.977 -15.326 1.00 91.00 174 ILE A N 1
ATOM 1328 C CA . ILE A 1 174 ? -9.669 13.394 -14.667 1.00 91.00 174 ILE A CA 1
ATOM 1329 C C . ILE A 1 174 ? -8.388 14.159 -15.017 1.00 91.00 174 ILE A C 1
ATOM 1331 O O . ILE A 1 174 ? -7.580 14.441 -14.136 1.00 91.00 174 ILE A O 1
ATOM 1335 N N . GLY A 1 175 ? -8.241 14.610 -16.265 1.00 92.75 175 GLY A N 1
ATOM 1336 C CA . GLY A 1 175 ? -7.113 15.421 -16.711 1.00 92.75 175 GLY A CA 1
ATOM 1337 C C . GLY A 1 175 ? -7.119 16.817 -16.092 1.00 92.75 175 GLY A C 1
ATOM 1338 O O . GLY A 1 175 ? -6.062 17.316 -15.700 1.00 92.75 175 GLY A O 1
ATOM 1339 N N . MET A 1 176 ? -8.295 17.438 -15.924 1.00 90.50 176 MET A N 1
ATOM 1340 C CA . MET A 1 176 ? -8.426 18.688 -15.166 1.00 90.50 176 MET A CA 1
ATOM 1341 C C . MET A 1 176 ? -8.009 18.518 -13.705 1.00 90.50 176 MET A C 1
ATOM 1343 O O . MET A 1 176 ? -7.431 19.445 -13.138 1.00 90.50 176 MET A O 1
ATOM 1347 N N . GLN A 1 177 ? -8.283 17.365 -13.093 1.00 88.56 177 GLN A N 1
ATOM 1348 C CA . GLN A 1 177 ? -7.820 17.065 -11.741 1.00 88.56 177 GLN A CA 1
ATOM 1349 C C . GLN A 1 177 ? -6.295 16.884 -11.706 1.00 88.56 177 GLN A C 1
ATOM 1351 O O . GLN A 1 177 ? -5.634 17.605 -10.955 1.00 88.56 177 GLN A O 1
ATOM 1356 N N . THR A 1 178 ? -5.727 16.068 -12.605 1.00 93.12 178 THR A N 1
ATOM 1357 C CA . THR A 1 178 ? -4.268 15.892 -12.747 1.00 93.12 178 THR A CA 1
ATOM 1358 C C . THR A 1 178 ? -3.557 17.228 -12.947 1.00 93.12 178 THR A C 1
ATOM 1360 O O . THR A 1 178 ? -2.511 17.472 -12.351 1.00 93.12 178 THR A O 1
ATOM 1363 N N . ALA A 1 179 ? -4.133 18.147 -13.723 1.00 92.88 179 ALA A N 1
ATOM 1364 C CA . ALA A 1 179 ? -3.551 19.466 -13.952 1.00 92.88 179 ALA A CA 1
ATOM 1365 C C . ALA A 1 179 ? -3.465 20.342 -12.685 1.00 92.88 179 ALA A C 1
ATOM 1367 O O . ALA A 1 179 ? -2.639 21.256 -12.641 1.00 92.88 179 ALA A O 1
ATOM 1368 N N . LYS A 1 180 ? -4.288 20.095 -11.654 1.00 88.94 180 LYS A N 1
ATOM 1369 C CA . LYS A 1 180 ? -4.267 20.880 -10.406 1.00 88.94 180 LYS A CA 1
ATOM 1370 C C . LYS A 1 180 ? -3.111 20.495 -9.486 1.00 88.94 180 LYS A C 1
ATOM 1372 O O . LYS A 1 180 ? -2.554 21.379 -8.838 1.00 88.94 180 LYS A O 1
ATOM 1377 N N . ASN A 1 181 ? -2.797 19.204 -9.362 1.00 86.44 181 ASN A N 1
ATOM 1378 C CA . ASN A 1 181 ? -1.882 18.706 -8.323 1.00 86.44 181 ASN A CA 1
ATOM 1379 C C . ASN A 1 181 ? -0.977 17.532 -8.752 1.00 86.44 181 ASN A C 1
ATOM 1381 O O . ASN A 1 181 ? -0.185 17.069 -7.935 1.00 86.44 181 ASN A O 1
ATOM 1385 N N . GLY A 1 182 ? -1.063 17.075 -10.003 1.00 90.75 182 GLY A N 1
ATOM 1386 C CA . GLY A 1 182 ? -0.325 15.922 -10.523 1.00 90.75 182 GLY A CA 1
ATOM 1387 C C . GLY A 1 182 ? -1.026 14.571 -10.351 1.00 90.75 182 GLY A C 1
ATOM 1388 O O . GLY A 1 182 ? -0.461 13.567 -10.768 1.00 90.75 182 GLY A O 1
ATOM 1389 N N . GLU A 1 183 ? -2.238 14.531 -9.787 1.00 91.19 183 GLU A N 1
ATOM 1390 C CA . GLU A 1 183 ? -2.986 13.305 -9.470 1.00 91.19 183 GLU A CA 1
ATOM 1391 C C . GLU A 1 183 ? -4.413 13.364 -10.067 1.00 91.19 183 GLU A C 1
ATOM 1393 O O . GLU A 1 183 ? -5.009 14.439 -10.099 1.00 91.19 183 GLU A O 1
ATOM 1398 N N . PRO A 1 184 ? -5.009 12.244 -10.510 1.00 95.31 184 PRO A N 1
ATOM 1399 C CA . PRO A 1 184 ? -4.466 10.892 -10.438 1.00 95.31 184 PRO A CA 1
ATOM 1400 C C . PRO A 1 184 ? -3.403 10.633 -11.516 1.00 95.31 184 PRO A C 1
ATOM 1402 O O . PRO A 1 184 ? -3.370 11.307 -12.551 1.00 95.31 184 PRO A O 1
ATOM 1405 N N . GLY A 1 185 ? -2.552 9.637 -11.270 1.00 96.81 185 GLY A N 1
ATOM 1406 C CA . GLY A 1 185 ? -1.830 8.931 -12.331 1.00 96.81 185 GLY A CA 1
ATOM 1407 C C . GLY A 1 185 ? -2.745 7.956 -13.086 1.00 96.81 185 GLY A C 1
ATOM 1408 O O . GLY A 1 185 ? -3.910 7.774 -12.735 1.00 96.81 185 GLY A O 1
ATOM 1409 N N . TYR A 1 186 ? -2.223 7.316 -14.131 1.00 97.06 186 TYR A N 1
ATOM 1410 C CA . TYR A 1 186 ? -3.008 6.472 -15.038 1.00 97.06 186 TYR A CA 1
ATOM 1411 C C . TYR A 1 186 ? -2.310 5.134 -15.245 1.00 97.06 186 TYR A C 1
ATOM 1413 O O . TYR A 1 186 ? -1.132 5.101 -15.603 1.00 97.06 186 TYR A O 1
ATOM 1421 N N . PHE A 1 187 ? -3.047 4.040 -15.066 1.00 97.62 187 PHE A N 1
ATOM 1422 C CA . PHE A 1 187 ? -2.571 2.696 -15.366 1.00 97.62 187 PHE A CA 1
ATOM 1423 C C . PHE A 1 187 ? -3.569 1.979 -16.277 1.00 97.62 187 PHE A C 1
ATOM 1425 O O . PHE A 1 187 ? -4.709 1.730 -15.891 1.00 97.62 187 PHE A O 1
ATOM 1432 N N . TRP A 1 188 ? -3.145 1.648 -17.497 1.00 97.25 188 TRP A N 1
ATOM 1433 C CA . TRP A 1 188 ? -3.981 0.947 -18.475 1.00 97.25 188 TRP A CA 1
ATOM 1434 C C . TRP A 1 188 ? -3.877 -0.565 -18.279 1.00 97.25 188 TRP A C 1
ATOM 1436 O O . TRP A 1 188 ? -3.082 -1.235 -18.941 1.00 97.25 188 TRP A O 1
ATOM 1446 N N . LEU A 1 189 ? -4.682 -1.092 -17.356 1.00 96.81 189 LEU A N 1
ATOM 1447 C CA . LEU A 1 189 ? -4.649 -2.499 -16.948 1.00 96.81 189 LEU A CA 1
ATOM 1448 C C . LEU A 1 189 ? -4.866 -3.463 -18.120 1.00 96.81 189 LEU A C 1
ATOM 1450 O O . LEU A 1 189 ? -4.125 -4.430 -18.271 1.00 96.81 189 LEU A O 1
ATOM 1454 N N . GLU A 1 190 ? -5.828 -3.1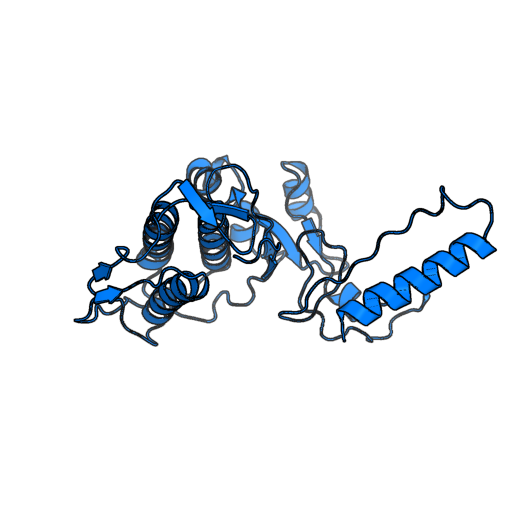72 -18.994 1.00 96.88 190 GLU A N 1
ATOM 1455 C CA . GLU A 1 190 ? -6.109 -4.027 -20.152 1.00 96.88 190 GLU A CA 1
ATOM 1456 C C . GLU A 1 190 ? -4.955 -4.030 -21.163 1.00 96.88 190 GLU A C 1
ATOM 1458 O O . GLU A 1 190 ? -4.669 -5.054 -21.781 1.00 96.88 190 GLU A O 1
ATOM 1463 N N . ASN A 1 191 ? -4.212 -2.926 -21.282 1.00 96.50 191 ASN A N 1
ATOM 1464 C CA . ASN A 1 191 ? -3.002 -2.897 -22.102 1.00 96.50 191 ASN A CA 1
ATOM 1465 C C . ASN A 1 191 ? -1.885 -3.738 -21.483 1.00 96.50 191 ASN A C 1
ATOM 1467 O O . ASN A 1 191 ? -1.215 -4.467 -22.212 1.00 96.50 191 ASN A O 1
ATOM 1471 N N . ALA A 1 192 ? -1.691 -3.635 -20.165 1.00 97.12 192 ALA A N 1
ATOM 1472 C CA . ALA A 1 192 ? -0.712 -4.437 -19.436 1.00 97.12 192 ALA A CA 1
ATOM 1473 C C . ALA A 1 192 ? -1.000 -5.942 -19.574 1.00 97.12 192 ALA A C 1
ATOM 1475 O O . ALA A 1 192 ? -0.082 -6.727 -19.775 1.00 97.12 192 ALA A O 1
ATOM 1476 N N . ARG A 1 193 ? -2.281 -6.334 -19.570 1.00 97.94 193 ARG A N 1
ATOM 1477 C CA . ARG A 1 193 ? -2.716 -7.723 -19.790 1.00 97.94 193 ARG A CA 1
ATOM 1478 C C . ARG A 1 193 ? -2.500 -8.208 -21.221 1.00 97.94 193 ARG A C 1
ATOM 1480 O O . ARG A 1 193 ? -2.066 -9.339 -21.437 1.00 97.94 193 ARG A O 1
ATOM 1487 N N . ALA A 1 194 ? -2.836 -7.366 -22.198 1.00 97.88 194 ALA A N 1
ATOM 1488 C CA . ALA A 1 194 ? -2.906 -7.767 -23.600 1.00 97.88 194 ALA A CA 1
ATOM 1489 C C . ALA A 1 194 ? -1.549 -7.753 -24.325 1.00 97.88 194 ALA A C 1
ATOM 1491 O O . ALA A 1 194 ? -1.393 -8.444 -25.338 1.00 97.88 194 ALA A O 1
ATOM 1492 N N . TYR A 1 195 ? -0.571 -6.969 -23.855 1.00 97.81 195 TYR A N 1
ATOM 1493 C CA . TYR A 1 195 ? 0.664 -6.697 -24.596 1.00 97.81 195 TYR A CA 1
ATOM 1494 C C . TYR A 1 195 ? 1.936 -6.985 -23.798 1.00 97.81 195 TYR A C 1
ATOM 1496 O O . TYR A 1 195 ? 2.102 -6.545 -22.670 1.00 97.81 195 TYR A O 1
ATOM 1504 N N . GLY A 1 196 ? 2.915 -7.590 -24.479 1.00 95.94 196 GLY A N 1
ATOM 1505 C CA . GLY A 1 196 ? 4.326 -7.470 -24.104 1.00 95.94 196 GLY A CA 1
ATOM 1506 C C . GLY A 1 196 ? 4.911 -6.167 -24.659 1.00 95.94 196 GLY A C 1
ATOM 1507 O O . GLY A 1 196 ? 4.723 -5.079 -24.123 1.00 95.94 196 GLY A O 1
ATOM 1508 N N . ARG A 1 197 ? 5.601 -6.241 -25.804 1.00 96.44 197 ARG A N 1
ATOM 1509 C CA . ARG A 1 197 ? 5.943 -5.026 -26.562 1.00 96.44 197 ARG A CA 1
ATOM 1510 C C . ARG A 1 197 ? 4.782 -4.665 -27.478 1.00 96.44 197 ARG A C 1
ATOM 1512 O O . ARG A 1 197 ? 4.349 -5.503 -28.259 1.00 96.44 197 ARG A O 1
ATOM 1519 N N . MET A 1 198 ? 4.390 -3.392 -27.501 1.00 95.00 198 MET A N 1
ATOM 1520 C CA . MET A 1 198 ? 3.296 -2.900 -28.358 1.00 95.00 198 MET A CA 1
ATOM 1521 C C . MET A 1 198 ? 3.449 -3.290 -29.839 1.00 95.00 198 MET A C 1
ATOM 1523 O O . MET A 1 198 ? 2.475 -3.624 -30.504 1.00 95.00 198 MET A O 1
ATOM 1527 N N . LYS A 1 199 ? 4.685 -3.303 -30.361 1.00 97.44 199 LYS A N 1
ATOM 1528 C CA . LYS A 1 199 ? 4.972 -3.675 -31.758 1.00 97.44 199 LYS A CA 1
ATOM 1529 C C . LYS A 1 199 ? 4.692 -5.146 -32.095 1.00 97.44 199 LYS A C 1
ATOM 1531 O O . LYS A 1 199 ? 4.613 -5.475 -33.273 1.00 97.44 199 LYS A O 1
ATOM 1536 N N . ASP A 1 200 ? 4.621 -6.015 -31.087 1.00 96.94 200 ASP A N 1
ATOM 1537 C CA . ASP A 1 200 ? 4.401 -7.452 -31.271 1.00 96.94 200 ASP A CA 1
ATOM 1538 C C . ASP A 1 200 ? 2.895 -7.784 -31.351 1.00 96.94 200 ASP A C 1
ATOM 1540 O O . ASP A 1 200 ? 2.540 -8.924 -31.637 1.00 96.94 200 ASP A O 1
ATOM 1544 N N . GLY A 1 201 ? 2.016 -6.788 -31.161 1.00 97.25 201 GLY A N 1
ATOM 1545 C CA . GLY A 1 201 ? 0.564 -6.963 -31.152 1.00 97.25 201 GLY A CA 1
ATOM 1546 C C . GLY A 1 201 ? 0.036 -7.581 -29.854 1.00 97.25 201 GLY A C 1
ATOM 1547 O O . GLY A 1 201 ? 0.796 -7.847 -28.922 1.00 97.25 201 GLY A O 1
ATOM 1548 N N . VAL A 1 202 ? -1.284 -7.785 -29.809 1.00 97.88 202 VAL A N 1
ATOM 1549 C CA . VAL A 1 202 ? -1.961 -8.472 -28.698 1.00 97.88 202 VAL A CA 1
ATOM 1550 C C . VAL A 1 202 ? -1.484 -9.921 -28.640 1.00 97.88 202 VAL A C 1
ATOM 1552 O O . VAL A 1 202 ? -1.480 -10.611 -29.662 1.00 97.88 202 VAL A O 1
ATOM 1555 N N . ASN A 1 203 ? -1.078 -10.371 -27.455 1.00 96.62 203 ASN A N 1
ATOM 1556 C CA . ASN A 1 203 ? -0.614 -11.738 -27.226 1.00 96.62 203 ASN A CA 1
ATOM 1557 C C . ASN A 1 203 ? -1.088 -12.364 -25.906 1.00 96.62 203 ASN A C 1
ATOM 1559 O O . ASN A 1 203 ? -0.900 -13.568 -25.740 1.00 96.62 203 ASN A O 1
ATOM 1563 N N . ASP A 1 204 ? -1.681 -11.575 -25.002 1.00 97.31 204 ASP A N 1
ATOM 1564 C CA . ASP A 1 204 ? -2.283 -12.021 -23.737 1.00 97.31 204 ASP A CA 1
ATOM 1565 C C . ASP A 1 204 ? -1.345 -12.860 -22.846 1.00 97.31 204 ASP A C 1
ATOM 1567 O O . ASP A 1 204 ? -1.790 -13.679 -22.038 1.00 97.31 204 ASP A O 1
ATOM 1571 N N . LEU A 1 205 ? -0.024 -12.681 -22.990 1.00 96.94 205 LEU A N 1
ATOM 1572 C CA . LEU A 1 205 ? 0.968 -13.444 -22.226 1.00 96.94 205 LEU A CA 1
ATOM 1573 C C . LEU A 1 205 ? 0.962 -13.093 -20.733 1.00 96.94 205 LEU A C 1
ATOM 1575 O O . LEU A 1 205 ? 1.407 -13.913 -19.934 1.00 96.94 205 LEU A O 1
ATOM 1579 N N . ASP A 1 206 ? 0.443 -11.915 -20.379 1.00 97.31 206 ASP A N 1
ATOM 1580 C CA . ASP A 1 206 ? 0.368 -11.398 -19.010 1.00 97.31 206 ASP A CA 1
ATOM 1581 C C . ASP A 1 206 ? -1.093 -11.151 -18.574 1.00 97.31 206 ASP A C 1
ATOM 1583 O O . ASP A 1 206 ? -1.426 -10.243 -17.816 1.00 97.31 206 ASP A O 1
ATOM 1587 N N . ALA A 1 207 ? -2.023 -11.978 -19.069 1.00 97.69 207 ALA A N 1
ATOM 1588 C CA . ALA A 1 207 ? -3.468 -11.796 -18.882 1.00 97.69 207 ALA A CA 1
ATOM 1589 C C . ALA A 1 207 ? -3.948 -11.769 -17.413 1.00 97.69 207 ALA A C 1
ATOM 1591 O O . ALA A 1 207 ? -5.099 -11.426 -17.144 1.00 97.69 207 ALA A O 1
ATOM 1592 N N . LYS A 1 208 ? -3.097 -12.160 -16.459 1.00 97.75 208 LYS A N 1
ATOM 1593 C CA . LYS A 1 208 ? -3.411 -12.229 -15.025 1.00 97.75 208 LYS A CA 1
ATOM 1594 C C . LYS A 1 208 ? -2.990 -10.996 -14.232 1.00 97.75 208 LYS A C 1
ATOM 1596 O O . LYS A 1 208 ? -3.259 -10.952 -13.032 1.00 97.75 208 LYS A O 1
ATOM 1601 N N . VAL A 1 209 ? -2.362 -10.010 -14.872 1.00 98.00 209 VAL A N 1
ATOM 1602 C CA . VAL A 1 209 ? -1.983 -8.752 -14.221 1.00 98.00 209 VAL A CA 1
ATOM 1603 C C . VAL A 1 209 ? -3.185 -8.169 -13.489 1.00 98.00 209 VAL A C 1
ATOM 1605 O O . VAL A 1 209 ? -4.301 -8.129 -14.014 1.00 98.00 209 VAL A O 1
ATOM 1608 N N . MET A 1 210 ? -2.955 -7.725 -12.261 1.00 97.06 210 MET A N 1
ATOM 1609 C CA . MET A 1 210 ? -3.956 -7.074 -11.415 1.00 97.06 210 MET A CA 1
ATOM 1610 C C . MET A 1 210 ? -3.597 -5.619 -11.118 1.00 97.06 210 MET A C 1
ATOM 1612 O O . MET A 1 210 ? -4.459 -4.850 -10.708 1.00 97.06 210 MET A O 1
ATOM 1616 N N . GLY A 1 211 ? -2.347 -5.221 -11.352 1.00 97.38 211 GLY A N 1
ATOM 1617 C CA . GLY A 1 211 ? -1.891 -3.861 -11.124 1.00 97.38 211 GLY A CA 1
ATOM 1618 C C . GLY A 1 211 ? -0.409 -3.708 -11.432 1.00 97.38 211 GLY A C 1
ATOM 1619 O O . GLY A 1 211 ? 0.116 -4.302 -12.372 1.00 97.38 211 GLY A O 1
ATOM 1620 N N . THR A 1 212 ? 0.262 -2.895 -10.625 1.00 97.88 212 THR A N 1
ATOM 1621 C CA . THR A 1 212 ? 1.671 -2.540 -10.800 1.00 97.88 212 THR A CA 1
ATOM 1622 C C . THR A 1 212 ? 2.357 -2.364 -9.449 1.00 97.88 212 THR A C 1
ATOM 1624 O O . THR A 1 212 ? 1.710 -2.388 -8.412 1.00 97.88 212 THR A O 1
ATOM 1627 N N . ASN A 1 213 ? 3.669 -2.162 -9.420 1.00 97.19 213 ASN A N 1
ATOM 1628 C CA . ASN A 1 213 ? 4.366 -1.611 -8.259 1.00 97.19 213 ASN A CA 1
ATOM 1629 C C . ASN A 1 213 ? 4.204 -0.070 -8.188 1.00 97.19 213 ASN A C 1
ATOM 1631 O O . ASN A 1 213 ? 3.782 0.545 -9.171 1.00 97.19 213 ASN A O 1
ATOM 1635 N N . PRO A 1 214 ? 4.590 0.592 -7.076 1.00 96.81 214 PRO A N 1
ATOM 1636 C CA . PRO A 1 214 ? 4.386 2.036 -6.905 1.00 96.81 214 PRO A CA 1
ATOM 1637 C C . PRO A 1 214 ? 5.036 2.960 -7.941 1.00 96.81 214 PRO A C 1
ATOM 1639 O O . PRO A 1 214 ? 4.619 4.108 -8.069 1.00 96.81 214 PRO A O 1
ATOM 1642 N N . CYS A 1 215 ? 6.059 2.488 -8.657 1.00 96.56 215 CYS A N 1
ATOM 1643 C CA . CYS A 1 215 ? 6.740 3.255 -9.701 1.00 96.56 215 CYS A CA 1
ATOM 1644 C C . CYS A 1 215 ? 6.138 3.037 -11.107 1.00 96.56 215 CYS A C 1
ATOM 1646 O O . CYS A 1 215 ? 6.577 3.682 -12.058 1.00 96.56 215 CYS A O 1
ATOM 1648 N N . ALA A 1 216 ? 5.096 2.207 -11.222 1.00 96.06 216 ALA A N 1
ATOM 1649 C CA . ALA A 1 216 ? 4.327 1.977 -12.444 1.00 96.06 216 ALA A CA 1
ATOM 1650 C C . ALA A 1 216 ? 5.092 1.327 -13.624 1.00 96.06 216 ALA A C 1
ATOM 1652 O O . ALA A 1 216 ? 4.644 1.431 -14.766 1.00 96.06 216 ALA A O 1
ATOM 1653 N N . GLU A 1 217 ? 6.238 0.671 -13.395 1.00 96.31 217 GLU A N 1
ATOM 1654 C CA . GLU A 1 217 ? 7.080 0.088 -14.455 1.00 96.31 217 GLU A CA 1
ATOM 1655 C C . GLU A 1 217 ? 6.962 -1.432 -14.628 1.00 96.31 217 GLU A C 1
ATOM 1657 O O . GLU A 1 217 ? 7.450 -1.957 -15.631 1.00 96.31 217 GLU A O 1
ATOM 1662 N N . GLN A 1 218 ? 6.367 -2.152 -13.673 1.00 97.06 218 GLN A N 1
ATOM 1663 C CA . GLN A 1 218 ? 6.132 -3.596 -13.774 1.00 97.06 218 GLN A CA 1
ATOM 1664 C C . GLN A 1 218 ? 4.639 -3.899 -13.807 1.00 97.06 218 GLN A C 1
ATOM 1666 O O . GLN A 1 218 ? 3.899 -3.466 -12.932 1.00 97.06 218 GLN A O 1
ATOM 1671 N N . SER A 1 219 ? 4.212 -4.711 -14.770 1.00 97.81 219 SER A N 1
ATOM 1672 C CA . SER A 1 219 ? 2.886 -5.334 -14.730 1.00 97.81 219 SER A CA 1
ATOM 1673 C C . SER A 1 219 ? 2.964 -6.515 -13.765 1.00 97.81 219 SER A C 1
ATOM 1675 O O . SER A 1 219 ? 3.897 -7.305 -13.873 1.00 97.81 219 SER A O 1
ATOM 1677 N N . LEU A 1 220 ? 2.073 -6.572 -12.771 1.00 98.00 220 LEU A N 1
ATOM 1678 C CA . LEU A 1 220 ? 2.162 -7.546 -11.678 1.00 98.00 220 LEU A CA 1
ATOM 1679 C C . LEU A 1 220 ? 0.834 -8.270 -11.438 1.00 98.00 220 LEU A C 1
ATOM 1681 O O . LEU A 1 220 ? -0.237 -7.649 -11.396 1.00 98.00 220 LEU A O 1
ATOM 1685 N N . GLU A 1 221 ? 0.914 -9.580 -11.212 1.00 97.44 221 GLU A N 1
ATOM 1686 C CA . GLU A 1 221 ? -0.154 -10.373 -10.602 1.00 97.44 221 GLU A CA 1
ATOM 1687 C C . GLU A 1 221 ? -0.320 -10.028 -9.104 1.00 97.44 221 GLU A C 1
ATOM 1689 O O . GLU A 1 221 ? 0.499 -9.352 -8.473 1.00 97.44 221 GLU A O 1
ATOM 1694 N N . SER A 1 222 ? -1.407 -10.511 -8.493 1.00 96.31 222 SER A N 1
ATOM 1695 C CA . SER A 1 222 ? -1.646 -10.319 -7.058 1.00 96.31 222 SER A CA 1
ATOM 1696 C C . SER A 1 222 ? -0.516 -10.931 -6.217 1.00 96.31 222 SER A C 1
ATOM 1698 O O . SER A 1 222 ? -0.179 -12.103 -6.378 1.00 96.31 222 SER A O 1
ATOM 1700 N N . PHE A 1 223 ? 0.040 -10.135 -5.297 1.00 94.75 223 PHE A N 1
ATOM 1701 C CA . PHE A 1 223 ? 1.183 -10.481 -4.436 1.00 94.75 223 PHE A CA 1
ATOM 1702 C C . PHE A 1 223 ? 2.502 -10.776 -5.168 1.00 94.75 223 PHE A C 1
ATOM 1704 O O . PHE A 1 223 ? 3.455 -11.242 -4.536 1.00 94.75 223 PHE A O 1
ATOM 1711 N N . GLU A 1 224 ? 2.590 -10.488 -6.466 1.00 96.62 224 GLU A N 1
ATOM 1712 C CA . GLU A 1 224 ? 3.841 -10.608 -7.203 1.00 96.62 224 GLU A CA 1
ATOM 1713 C C . GLU A 1 224 ? 4.841 -9.519 -6.783 1.00 96.62 224 GLU A C 1
ATOM 1715 O O . GLU A 1 224 ? 4.478 -8.430 -6.327 1.00 96.62 224 GLU A O 1
ATOM 1720 N N . VAL A 1 225 ? 6.131 -9.832 -6.902 1.00 95.00 225 VAL A N 1
ATOM 1721 C CA . VAL A 1 225 ? 7.225 -8.948 -6.502 1.00 95.00 225 VAL A CA 1
ATOM 1722 C C . VAL A 1 225 ? 7.994 -8.450 -7.715 1.00 95.00 225 VAL A C 1
ATOM 1724 O O . VAL A 1 225 ? 8.319 -9.198 -8.632 1.00 95.00 225 VAL A O 1
ATOM 1727 N N . CYS A 1 226 ? 8.345 -7.170 -7.675 1.00 95.38 226 CYS A N 1
ATOM 1728 C CA . CYS A 1 226 ? 9.190 -6.545 -8.679 1.00 95.38 226 CYS A CA 1
ATOM 1729 C C . CYS A 1 226 ? 10.616 -7.140 -8.645 1.00 95.38 226 CYS A C 1
ATOM 1731 O O . CYS A 1 226 ? 11.214 -7.269 -7.573 1.00 95.38 226 CYS A O 1
ATOM 1733 N N . ASN A 1 227 ? 11.169 -7.482 -9.815 1.00 96.19 227 ASN A N 1
ATOM 1734 C CA . ASN A 1 227 ? 12.523 -8.021 -9.970 1.00 96.19 227 ASN A CA 1
ATOM 1735 C C . ASN A 1 227 ? 13.294 -7.233 -11.037 1.00 96.19 227 ASN A C 1
ATOM 1737 O O . ASN A 1 227 ? 13.088 -7.420 -12.236 1.00 96.19 227 ASN A O 1
ATOM 1741 N N . LEU A 1 228 ? 14.184 -6.347 -10.590 1.00 95.31 228 LEU A N 1
ATOM 1742 C CA . LEU A 1 228 ? 14.835 -5.358 -11.446 1.00 95.31 228 LEU A CA 1
ATOM 1743 C C . LEU A 1 228 ? 16.333 -5.601 -11.582 1.00 95.31 228 LEU A C 1
ATOM 1745 O O . LEU A 1 228 ? 17.020 -6.018 -10.649 1.00 95.31 228 LEU A O 1
ATOM 1749 N N . VAL A 1 229 ? 16.849 -5.221 -12.746 1.00 96.44 229 VAL A N 1
ATOM 1750 C CA . VAL A 1 229 ? 18.272 -5.011 -12.985 1.00 96.44 229 VAL A CA 1
ATOM 1751 C C . VAL A 1 229 ? 18.429 -3.792 -13.888 1.00 96.44 229 VAL A C 1
ATOM 1753 O O . VAL A 1 229 ? 17.764 -3.680 -14.916 1.00 96.44 229 VAL A O 1
ATOM 1756 N N . GLU A 1 230 ? 19.295 -2.862 -13.501 1.00 97.12 230 GLU A N 1
ATOM 1757 C CA . GLU A 1 230 ? 19.569 -1.660 -14.286 1.00 97.12 230 GLU A CA 1
ATOM 1758 C C . GLU A 1 230 ? 20.858 -1.847 -15.095 1.00 97.12 230 GLU A C 1
ATOM 1760 O O . GLU A 1 230 ? 21.845 -2.403 -14.608 1.00 97.12 230 GLU A O 1
ATOM 1765 N N . THR A 1 231 ? 20.856 -1.400 -16.352 1.00 97.06 231 THR A N 1
ATOM 1766 C CA . THR A 1 231 ? 22.045 -1.408 -17.215 1.00 97.06 231 THR A CA 1
ATOM 1767 C C . THR A 1 231 ? 22.223 -0.039 -17.854 1.00 97.06 231 THR A C 1
ATOM 1769 O O . THR A 1 231 ? 21.242 0.633 -18.161 1.00 97.06 231 THR A O 1
ATOM 1772 N N . PHE A 1 232 ? 23.473 0.363 -18.086 1.00 97.56 232 PHE A N 1
ATOM 1773 C CA . PHE A 1 232 ? 23.809 1.685 -18.616 1.00 97.56 232 PHE A CA 1
ATOM 1774 C C . PHE A 1 232 ? 24.490 1.546 -19.985 1.00 97.56 232 PHE A C 1
ATOM 1776 O O . PHE A 1 232 ? 25.704 1.333 -20.041 1.00 97.56 232 PHE A O 1
ATOM 1783 N N . PRO A 1 233 ? 23.747 1.654 -21.106 1.00 97.06 233 PRO A N 1
ATOM 1784 C CA . PRO A 1 233 ? 24.318 1.499 -22.446 1.00 97.06 233 PRO A CA 1
ATOM 1785 C C . PRO A 1 233 ? 25.485 2.456 -22.721 1.00 97.06 233 PRO A C 1
ATOM 1787 O O . PRO A 1 233 ? 26.443 2.080 -23.383 1.00 97.06 233 PRO A O 1
ATOM 1790 N N . SER A 1 234 ? 25.443 3.667 -22.157 1.00 97.75 234 SER A N 1
ATOM 1791 C CA . SER A 1 234 ? 26.471 4.705 -22.315 1.00 97.75 234 SER A CA 1
ATOM 1792 C C . SER A 1 234 ? 27.832 4.369 -21.698 1.00 97.75 234 SER A C 1
ATOM 1794 O O . SER A 1 234 ? 28.795 5.083 -21.960 1.00 97.75 234 SER A O 1
ATOM 1796 N N . LEU A 1 235 ? 27.922 3.315 -20.881 1.00 97.25 235 LEU A N 1
ATOM 1797 C CA . LEU A 1 235 ? 29.166 2.870 -20.243 1.00 97.25 235 LEU A CA 1
ATOM 1798 C C . LEU A 1 235 ? 29.868 1.732 -21.001 1.00 97.25 235 LEU A C 1
ATOM 1800 O O . LEU A 1 235 ? 30.776 1.122 -20.449 1.00 97.25 235 LEU A O 1
ATOM 1804 N N . HIS A 1 236 ? 29.444 1.435 -22.232 1.00 98.25 236 HIS A N 1
ATOM 1805 C CA . HIS A 1 236 ? 30.019 0.376 -23.063 1.00 98.25 236 HIS A CA 1
ATOM 1806 C C . HIS A 1 236 ? 30.675 0.982 -24.304 1.00 98.25 236 HIS A C 1
ATOM 1808 O O . HIS A 1 236 ? 30.103 1.864 -24.948 1.00 98.25 236 HIS A O 1
ATOM 1814 N N . GLU A 1 237 ? 31.859 0.493 -24.667 1.00 98.00 237 GLU A N 1
ATOM 1815 C CA . GLU A 1 237 ? 32.591 0.970 -25.849 1.00 98.00 237 GLU A CA 1
ATOM 1816 C C . GLU A 1 237 ? 31.986 0.423 -27.147 1.00 98.00 237 GLU A C 1
ATOM 1818 O O . GLU A 1 237 ? 32.078 1.045 -28.208 1.00 98.00 237 GLU A O 1
ATOM 1823 N N . THR A 1 238 ? 31.363 -0.757 -27.074 1.00 98.44 238 THR A N 1
ATOM 1824 C CA . THR A 1 238 ? 30.821 -1.468 -28.236 1.00 98.44 238 THR A CA 1
ATOM 1825 C C . THR A 1 238 ? 29.477 -2.128 -27.937 1.00 98.44 238 THR A C 1
ATOM 1827 O O . THR A 1 238 ? 29.135 -2.426 -26.791 1.00 98.44 238 THR A O 1
ATOM 1830 N N . LEU A 1 239 ? 28.723 -2.424 -29.002 1.00 98.06 239 LEU A N 1
ATOM 1831 C CA . LEU A 1 239 ? 27.489 -3.205 -28.907 1.00 98.06 239 LEU A CA 1
ATOM 1832 C C . LEU A 1 239 ? 27.739 -4.600 -28.314 1.00 98.06 239 LEU A C 1
ATOM 1834 O O . LEU A 1 239 ? 26.950 -5.055 -27.490 1.00 98.06 239 LEU A O 1
ATOM 1838 N N . ASP A 1 240 ? 28.829 -5.265 -28.698 1.00 98.44 240 ASP A N 1
ATOM 1839 C CA . ASP A 1 240 ? 29.150 -6.618 -28.225 1.00 98.44 240 ASP A CA 1
ATOM 1840 C C . ASP A 1 240 ? 29.370 -6.656 -26.709 1.00 98.44 240 ASP A C 1
ATOM 1842 O O . ASP A 1 240 ? 28.920 -7.580 -26.024 1.00 98.44 240 ASP A O 1
ATOM 1846 N N . GLU A 1 241 ? 30.014 -5.622 -26.168 1.00 98.06 241 GLU A N 1
ATOM 1847 C CA . GLU A 1 241 ? 30.184 -5.455 -24.728 1.00 98.06 241 GLU A CA 1
ATOM 1848 C C . GLU A 1 241 ? 28.829 -5.276 -24.031 1.00 98.06 241 GLU A C 1
ATOM 1850 O O . GLU A 1 241 ? 28.539 -5.964 -23.049 1.00 98.06 241 GLU A O 1
ATOM 1855 N N . TYR A 1 242 ? 27.954 -4.428 -24.580 1.00 98.38 242 TYR A N 1
ATOM 1856 C CA . TYR A 1 242 ? 26.621 -4.212 -24.019 1.00 98.38 242 TYR A CA 1
ATOM 1857 C C . TYR A 1 242 ? 25.752 -5.478 -24.057 1.00 98.38 242 TYR A C 1
ATOM 1859 O O . TYR A 1 242 ? 25.118 -5.830 -23.060 1.00 98.38 242 TYR A O 1
ATOM 1867 N N . LEU A 1 243 ? 25.771 -6.232 -25.161 1.00 98.31 243 LEU A N 1
ATOM 1868 C CA . LEU A 1 243 ? 25.063 -7.512 -25.273 1.00 98.31 243 LEU A CA 1
ATOM 1869 C C . LEU A 1 243 ? 25.562 -8.535 -24.242 1.00 98.31 243 LEU A C 1
ATOM 1871 O O . LEU A 1 243 ? 24.769 -9.302 -23.684 1.00 98.31 243 LEU A O 1
ATOM 1875 N N . ARG A 1 244 ? 26.866 -8.534 -23.941 1.00 98.06 244 ARG A N 1
ATOM 1876 C CA . ARG A 1 244 ? 27.433 -9.369 -22.877 1.00 98.06 244 ARG A CA 1
ATOM 1877 C C . ARG A 1 244 ? 26.920 -8.950 -21.497 1.00 98.06 244 ARG A C 1
ATOM 1879 O O . ARG A 1 244 ? 26.561 -9.829 -20.712 1.00 98.06 244 ARG A O 1
ATOM 1886 N N . THR A 1 245 ? 26.834 -7.653 -21.211 1.00 98.25 245 THR A N 1
ATOM 1887 C CA . THR A 1 245 ? 26.235 -7.136 -19.969 1.00 98.25 245 THR A CA 1
ATOM 1888 C C . THR A 1 245 ? 24.772 -7.543 -19.837 1.00 98.25 245 THR A C 1
ATOM 1890 O O . THR A 1 245 ? 24.386 -8.054 -18.787 1.00 98.25 245 THR A O 1
ATOM 1893 N N . LEU A 1 246 ? 23.974 -7.432 -20.905 1.00 98.25 246 LEU A N 1
ATOM 1894 C CA . LEU A 1 246 ? 22.571 -7.867 -20.903 1.00 98.25 246 LEU A CA 1
ATOM 1895 C C . LEU A 1 246 ? 22.416 -9.356 -20.565 1.00 98.25 246 LEU A C 1
ATOM 1897 O O . LEU A 1 246 ? 21.517 -9.726 -19.809 1.00 98.25 246 LEU A O 1
ATOM 1901 N N . LYS A 1 247 ? 23.320 -10.215 -21.055 1.00 98.00 247 LYS A N 1
ATOM 1902 C CA . LYS A 1 247 ? 23.328 -11.639 -20.686 1.00 98.00 247 LYS A CA 1
ATOM 1903 C C . LYS A 1 247 ? 23.527 -11.837 -19.181 1.00 98.00 247 LYS A C 1
ATOM 1905 O O . LYS A 1 247 ? 22.827 -12.651 -18.584 1.00 98.00 247 LYS A O 1
ATOM 1910 N N . PHE A 1 248 ? 24.467 -11.125 -18.561 1.00 97.75 248 PHE A N 1
ATOM 1911 C CA . PHE A 1 248 ? 24.694 -11.235 -17.116 1.00 97.75 248 PHE A CA 1
ATOM 1912 C C . PHE A 1 248 ? 23.565 -10.617 -16.297 1.00 97.75 248 PHE A C 1
ATOM 1914 O O . PHE A 1 248 ? 23.181 -11.200 -15.288 1.00 97.75 248 PHE A O 1
ATOM 1921 N N . ALA A 1 249 ? 22.997 -9.503 -16.756 1.00 97.81 249 ALA A N 1
ATOM 1922 C CA . ALA A 1 249 ? 21.836 -8.878 -16.138 1.00 97.81 249 ALA A CA 1
ATOM 1923 C C . ALA A 1 249 ? 20.643 -9.850 -16.090 1.00 97.81 249 ALA A C 1
ATOM 1925 O O . ALA A 1 249 ? 20.058 -10.059 -15.029 1.00 97.81 249 ALA A O 1
ATOM 1926 N N . TYR A 1 250 ? 20.359 -10.535 -17.205 1.00 96.69 250 TYR A N 1
ATOM 1927 C CA . TYR A 1 250 ? 19.347 -11.593 -17.261 1.00 96.69 250 TYR A CA 1
ATOM 1928 C C . TYR A 1 250 ? 19.640 -12.740 -16.283 1.00 96.69 250 TYR A C 1
ATOM 1930 O O . TYR A 1 250 ? 18.757 -13.152 -15.533 1.00 96.69 250 TYR A O 1
ATOM 1938 N N . LEU A 1 251 ? 20.876 -13.256 -16.263 1.00 97.06 251 LEU A N 1
ATOM 1939 C CA . LEU A 1 251 ? 21.255 -14.356 -15.366 1.00 97.06 251 LEU A CA 1
ATOM 1940 C C . LEU A 1 251 ? 21.143 -13.962 -13.888 1.00 97.06 251 LEU A C 1
ATOM 1942 O O . LEU A 1 251 ? 20.679 -14.765 -13.078 1.00 97.06 251 LEU A O 1
ATOM 1946 N N . TYR A 1 252 ? 21.527 -12.732 -13.546 1.00 97.00 252 TYR A N 1
ATOM 1947 C CA . TYR A 1 252 ? 21.386 -12.182 -12.202 1.00 97.00 252 TYR A CA 1
ATOM 1948 C C . TYR A 1 252 ? 19.914 -12.134 -11.789 1.00 97.00 252 TYR A C 1
ATOM 1950 O O . TYR A 1 252 ? 19.539 -12.790 -10.819 1.00 97.00 252 TYR A O 1
ATOM 1958 N N . ALA A 1 253 ? 19.071 -11.455 -12.575 1.00 96.38 253 ALA A N 1
ATOM 1959 C CA . ALA A 1 253 ? 17.643 -11.344 -12.295 1.00 96.38 253 ALA A CA 1
ATOM 1960 C C . ALA A 1 253 ? 16.977 -12.725 -12.217 1.00 96.38 253 ALA A C 1
ATOM 1962 O O . ALA A 1 253 ? 16.151 -12.969 -11.339 1.00 96.38 253 ALA A O 1
ATOM 19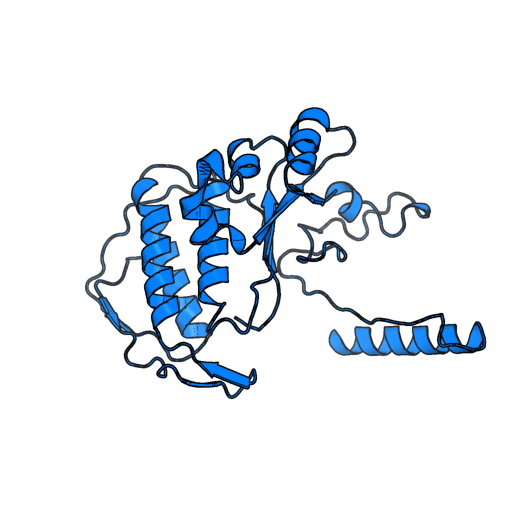63 N N . LYS A 1 254 ? 17.378 -13.678 -13.071 1.00 95.94 254 LYS A N 1
ATOM 1964 C CA . LYS A 1 254 ? 16.839 -15.039 -13.016 1.00 95.94 254 LYS A CA 1
ATOM 1965 C C . LYS A 1 254 ? 17.226 -15.769 -11.731 1.00 95.94 254 LYS A C 1
ATOM 1967 O O . LYS A 1 254 ? 16.392 -16.482 -11.181 1.00 95.94 254 LYS A O 1
ATOM 1972 N N . THR A 1 255 ? 18.446 -15.568 -11.241 1.00 95.69 255 THR A N 1
ATOM 1973 C CA . THR A 1 255 ? 18.929 -16.186 -9.997 1.00 95.69 255 THR A CA 1
ATOM 1974 C C . THR A 1 255 ? 18.167 -15.681 -8.773 1.00 95.69 255 THR A C 1
ATOM 1976 O O . THR A 1 255 ? 17.944 -16.459 -7.858 1.00 95.69 255 THR A O 1
ATOM 1979 N N . VAL A 1 256 ? 17.699 -14.427 -8.773 1.00 93.69 256 VAL A N 1
ATOM 1980 C CA . VAL A 1 256 ? 16.847 -13.880 -7.696 1.00 93.69 256 VAL A CA 1
ATOM 1981 C C . VAL A 1 256 ? 15.496 -14.609 -7.597 1.00 93.69 256 VAL A C 1
ATOM 1983 O O . VAL A 1 256 ? 14.892 -14.631 -6.531 1.00 93.69 256 VAL A O 1
ATOM 1986 N N . THR A 1 257 ? 15.030 -15.229 -8.689 1.00 89.19 257 THR A N 1
ATOM 1987 C CA . THR A 1 257 ? 13.755 -15.979 -8.730 1.00 89.19 257 THR A CA 1
ATOM 1988 C C . THR A 1 257 ? 13.875 -17.471 -8.401 1.00 89.19 257 THR A C 1
ATOM 1990 O O . THR A 1 257 ? 12.854 -18.157 -8.412 1.00 89.19 257 THR A O 1
ATOM 1993 N N . LEU A 1 258 ? 15.095 -17.991 -8.211 1.00 67.12 258 LEU A N 1
ATOM 1994 C CA . LEU A 1 258 ? 15.359 -19.403 -7.891 1.00 67.12 258 LEU A CA 1
ATOM 1995 C C . LEU A 1 258 ? 15.373 -19.630 -6.378 1.00 67.12 258 LEU A C 1
ATOM 1997 O O . LEU A 1 258 ? 14.873 -20.699 -5.966 1.00 67.12 258 LEU A O 1
#

Secondary structure (DSSP, 8-state):
--S--EEEE-TTTTTSB----PBPSSEEEPPSSHHHHHHHHHHHHHHHTTSS-B-SEEE-TTSPPTT-B-TTT-SB---SHHHHHHHHHHHHHHGGGTTSBP-HHHHHHHHHHHHHHH--SSS----EEEEEETT-HHHHHTT-HHHHHHHHHHTGGGEEEEEEPPTT--HHHHHHHHHHHS--EEE-HHHHHH-SSGGG----TTTT--EE-TTS-SEE-TT---------GGG-SSHHHHHHHHHHHHHHHHHHT-

Nearest PDB structures (foldseek):
  1l1l-assembly4_D  TM=8.341E-01  e=1.974E-17  Lactobacillus leichmannii
  2wgh-assembly1_A  TM=3.322E-01  e=1.415E-03  Homo sapiens
  3hnd-assembly1_A  TM=3.597E-01  e=7.798E-03  Homo sapiens
  2wgh-assembly1_B  TM=3.389E-01  e=9.496E-03  Homo sapiens

Mean predicted aligned error: 4.31 Å

Radius of gyration: 21.43 Å; Cα contacts (8 Å, |Δi|>4): 404; chains: 1; bounding box: 56×42×59 Å